Protein AF-A0A7S0T2F9-F1 (afdb_monomer_lite)

pLDDT: mean 73.15, std 13.31, range [40.41, 88.56]

InterPro domains:
  IPR037624 Nuclear pore complex protein Nup133-like [PTHR13405] (3-149)

Sequence (202 aa):
VDEIVSIDAALDLASIQSGLSRRRNESRGGPVDPMEVPLPPLRLVEACLEGGGAGARADEDDLLDAFAVFASSGGAFRLANKSLLEACWQRAGGATDWEVLGELRGAGSDAAYVRALGATPVARAARRCYDGSYAVRLGPPFEQVLTPRGVLELLKEAIGCKSSEGDGAADAFMLHPIREALGLFASIDLQSTREDEDDAMA

Radius of gyration: 18.95 Å; chains: 1; bounding box: 39×39×68 Å

Secondary structure (DSSP, 8-state):
-HHHHHHHHHHHHHHHHHHHHHHHHHHHTPPP-TTPPPPPHHHHHHHHHS--SSSHHHHHHHHHHHHHHHHHS-HHHHHHTHHHHHHHHHHHHHHS-HHHHHHHHHTT-HHHHHHHHHHSHHHHHHHHHH-TTTS-SSSS-GGGTS-HHHHHHHHHHHTT----TT-HHHHHHHHHHHHHHHHTTS---TT-SSSSSSTT--

Organism: NCBI:txid81844

Foldseek 3Di:
DVVVLLVVLLVLQVVLVQLLLVQLCVQVVDDRDPPPPRDDLVVLLVSLCVDRGDDLVSNLVSLLSSLSSLQSVEDVVCQVCVVSVLVSLLVLLVSQPLVVLLVCVVVVPVVVSVVSLCPGSLLSSLQCQAAPVRHHSHYDGSCVRANLVNSLVSSCVSVVVDPDPDCVPVSCSSSVSSCVSNCVGNVDPPVPDDDPPPPVPD

Structure (mmCIF, N/CA/C/O backbone):
data_AF-A0A7S0T2F9-F1
#
_entry.id   AF-A0A7S0T2F9-F1
#
loop_
_atom_site.group_PDB
_atom_site.id
_atom_site.type_symbol
_atom_site.label_atom_id
_atom_site.label_alt_id
_atom_site.label_comp_id
_atom_site.label_asym_id
_atom_site.label_entity_id
_atom_site.label_seq_id
_atom_site.pdbx_PDB_ins_code
_atom_site.Cartn_x
_atom_site.Cartn_y
_atom_site.Cartn_z
_atom_site.occupancy
_atom_site.B_iso_or_equiv
_atom_site.auth_seq_id
_atom_site.auth_comp_id
_atom_site.auth_asym_id
_atom_site.auth_atom_id
_atom_site.pdbx_PDB_model_num
ATOM 1 N N . VAL A 1 1 ? 13.913 -20.317 -9.968 1.00 52.84 1 VAL A N 1
ATOM 2 C CA . VAL A 1 1 ? 12.892 -19.665 -9.113 1.00 52.84 1 VAL A CA 1
ATOM 3 C C . VAL A 1 1 ? 12.935 -18.154 -9.311 1.00 52.84 1 VAL A C 1
ATOM 5 O O . VAL A 1 1 ? 11.888 -17.596 -9.592 1.00 52.84 1 VAL A O 1
ATOM 8 N N . ASP A 1 2 ? 14.119 -17.528 -9.330 1.00 60.44 2 ASP A N 1
ATOM 9 C CA . ASP A 1 2 ? 14.279 -16.086 -9.623 1.00 60.44 2 ASP A CA 1
ATOM 10 C C . ASP A 1 2 ? 13.715 -15.612 -10.971 1.00 60.44 2 ASP A C 1
ATOM 12 O O . ASP A 1 2 ? 13.190 -14.508 -11.055 1.00 60.44 2 ASP A O 1
ATOM 16 N N . GLU A 1 3 ? 13.782 -16.431 -12.023 1.00 60.78 3 GLU A N 1
ATOM 17 C CA . GLU A 1 3 ? 13.311 -16.035 -13.361 1.00 60.78 3 GLU A CA 1
ATOM 18 C C . GLU A 1 3 ? 11.778 -15.963 -13.469 1.00 60.78 3 GLU A C 1
ATOM 20 O O . GLU A 1 3 ? 11.241 -15.096 -14.144 1.00 60.78 3 GLU A O 1
ATOM 25 N N . ILE A 1 4 ? 11.050 -16.828 -12.756 1.00 61.31 4 ILE A N 1
ATOM 26 C CA . ILE A 1 4 ? 9.576 -16.777 -12.716 1.00 61.31 4 ILE A CA 1
ATOM 27 C C . ILE A 1 4 ? 9.133 -15.555 -11.906 1.00 61.31 4 ILE A C 1
ATOM 29 O O . ILE A 1 4 ? 8.252 -14.813 -12.321 1.00 61.31 4 ILE A O 1
ATOM 33 N N . VAL A 1 5 ? 9.815 -15.303 -10.788 1.00 66.88 5 VAL A N 1
ATOM 34 C CA . VAL A 1 5 ? 9.560 -14.155 -9.915 1.00 66.88 5 VAL A CA 1
ATOM 35 C C . VAL A 1 5 ? 9.825 -12.822 -10.633 1.00 66.88 5 VAL A C 1
ATOM 37 O O . VAL A 1 5 ? 9.076 -11.864 -10.442 1.00 66.88 5 VAL A O 1
ATOM 40 N N . SER A 1 6 ? 10.853 -12.747 -11.485 1.00 70.38 6 SER A N 1
ATOM 41 C CA . SER A 1 6 ? 11.143 -11.549 -12.281 1.00 70.38 6 SER A CA 1
ATOM 42 C C . SER A 1 6 ? 10.165 -11.334 -13.435 1.00 70.38 6 SER A C 1
ATOM 44 O O . SER A 1 6 ? 9.814 -10.187 -13.713 1.00 70.38 6 SER A O 1
ATOM 46 N N . ILE A 1 7 ? 9.676 -12.409 -14.061 1.00 77.88 7 ILE A N 1
ATOM 47 C CA . ILE A 1 7 ? 8.615 -12.335 -15.073 1.00 77.88 7 ILE A CA 1
ATOM 48 C C . ILE A 1 7 ? 7.305 -11.857 -14.439 1.00 77.88 7 ILE A C 1
ATOM 50 O O . ILE A 1 7 ? 6.692 -10.931 -14.964 1.00 77.88 7 ILE A O 1
ATOM 54 N N . ASP A 1 8 ? 6.908 -12.417 -13.295 1.00 78.19 8 ASP A N 1
ATOM 55 C CA . ASP A 1 8 ? 5.685 -12.016 -12.590 1.00 78.19 8 ASP A CA 1
ATOM 56 C C . ASP A 1 8 ? 5.724 -10.538 -12.181 1.00 78.19 8 ASP A C 1
ATOM 58 O O . ASP A 1 8 ? 4.758 -9.807 -12.394 1.00 78.19 8 ASP A O 1
ATOM 62 N N . ALA A 1 9 ? 6.863 -10.061 -11.671 1.00 78.06 9 ALA A N 1
ATOM 63 C CA . ALA A 1 9 ? 7.039 -8.649 -11.346 1.00 78.06 9 ALA A CA 1
ATOM 64 C C . ALA A 1 9 ? 6.979 -7.741 -12.586 1.00 78.06 9 ALA A C 1
ATOM 66 O O . ALA A 1 9 ? 6.384 -6.666 -12.537 1.00 78.06 9 ALA A O 1
ATOM 67 N N . ALA A 1 10 ? 7.562 -8.160 -13.712 1.00 80.19 10 ALA A N 1
ATOM 68 C CA . ALA A 1 10 ? 7.475 -7.406 -14.962 1.00 80.19 10 ALA A CA 1
ATOM 69 C C . ALA A 1 10 ? 6.034 -7.358 -15.506 1.00 80.19 10 ALA A C 1
ATOM 71 O O . ALA A 1 10 ? 5.597 -6.315 -15.999 1.00 80.19 10 ALA A O 1
ATOM 72 N N . LEU A 1 11 ? 5.282 -8.457 -15.379 1.00 82.38 11 LEU A N 1
ATOM 73 C CA . LEU A 1 11 ? 3.864 -8.524 -15.739 1.00 82.38 11 LEU A CA 1
ATOM 74 C C . LEU A 1 11 ? 3.003 -7.617 -14.851 1.00 82.38 11 LEU A C 1
ATOM 76 O O . LEU A 1 11 ? 2.101 -6.951 -15.364 1.00 82.38 11 LEU A O 1
ATOM 80 N N . ASP A 1 12 ? 3.294 -7.541 -13.551 1.00 83.12 12 ASP A N 1
ATOM 81 C CA . ASP A 1 12 ? 2.601 -6.628 -12.637 1.00 83.12 12 ASP A CA 1
ATOM 82 C C . ASP A 1 12 ? 2.847 -5.167 -13.028 1.00 83.12 12 ASP A C 1
ATOM 84 O O . ASP A 1 12 ? 1.896 -4.395 -13.151 1.00 83.12 12 ASP A O 1
ATOM 88 N N . LEU A 1 13 ? 4.100 -4.788 -13.304 1.00 84.50 13 LEU A N 1
ATOM 89 C CA . LEU A 1 13 ? 4.446 -3.429 -13.738 1.00 84.50 13 LEU A CA 1
ATOM 90 C C . LEU A 1 13 ? 3.751 -3.052 -15.055 1.00 84.50 13 LEU A C 1
ATOM 92 O O . LEU A 1 13 ? 3.195 -1.959 -15.169 1.00 8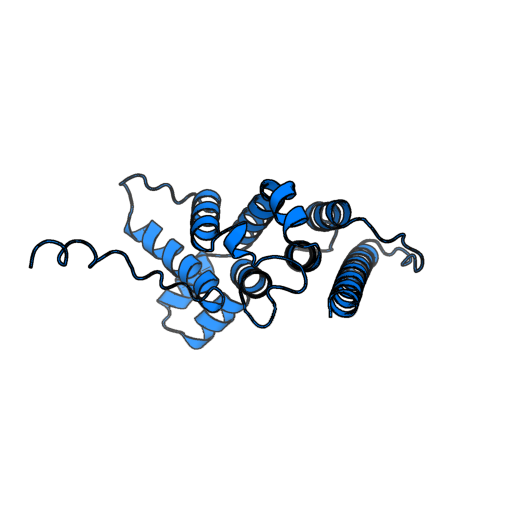4.50 13 LEU A O 1
ATOM 96 N N . ALA A 1 14 ? 3.720 -3.969 -16.026 1.00 84.31 14 ALA A N 1
ATOM 97 C CA . ALA A 1 14 ? 3.013 -3.762 -17.290 1.00 84.31 14 ALA A CA 1
ATOM 98 C C . ALA A 1 14 ? 1.491 -3.628 -17.092 1.00 84.31 14 ALA A C 1
ATOM 100 O O . ALA A 1 14 ? 0.837 -2.813 -17.752 1.00 84.31 14 ALA A O 1
ATOM 101 N N . SER A 1 15 ? 0.926 -4.397 -16.158 1.00 86.19 15 SER A N 1
ATOM 102 C CA . SER A 1 15 ? -0.495 -4.333 -15.803 1.00 86.19 15 SER A CA 1
ATOM 103 C C . SER A 1 15 ? -0.850 -3.007 -15.130 1.00 86.19 15 SER A C 1
ATOM 105 O O . SER A 1 15 ? -1.867 -2.404 -15.475 1.00 86.19 15 SER A O 1
ATOM 107 N N . ILE A 1 16 ? 0.010 -2.518 -14.229 1.00 85.81 16 ILE A N 1
ATOM 108 C CA . ILE A 1 16 ? -0.143 -1.220 -13.560 1.00 85.81 16 ILE A CA 1
ATOM 109 C C . ILE A 1 16 ? -0.115 -0.084 -14.584 1.00 85.81 16 ILE A C 1
ATOM 111 O O . ILE A 1 16 ? -1.030 0.740 -14.614 1.00 85.81 16 ILE A O 1
ATOM 115 N N . GLN A 1 17 ? 0.883 -0.070 -15.473 1.00 85.62 17 GLN A N 1
ATOM 116 C CA . GLN A 1 17 ? 0.974 0.945 -16.524 1.00 85.62 17 GLN A CA 1
ATOM 117 C C . GLN A 1 17 ? -0.265 0.932 -17.427 1.00 85.62 17 GLN A C 1
ATOM 119 O O . GLN A 1 17 ? -0.869 1.975 -17.663 1.00 85.62 17 GLN A O 1
ATOM 124 N N . SER A 1 18 ? -0.711 -0.252 -17.854 1.00 84.62 18 SER A N 1
ATOM 125 C CA . SER A 1 18 ? -1.922 -0.393 -18.671 1.00 84.62 18 SER A CA 1
ATOM 126 C C . SER A 1 18 ? -3.178 0.131 -17.960 1.00 84.62 18 SER A C 1
ATOM 128 O O . SER A 1 18 ? -4.045 0.736 -18.596 1.00 84.62 18 SER A O 1
ATOM 130 N N . GLY A 1 19 ? -3.295 -0.103 -16.647 1.00 83.25 19 GLY A N 1
ATOM 131 C CA . GLY A 1 19 ? -4.384 0.412 -15.814 1.00 83.25 19 GLY A CA 1
ATOM 132 C C . GLY A 1 19 ? -4.382 1.938 -15.736 1.00 83.25 19 GLY A C 1
ATOM 133 O O . GLY A 1 19 ? -5.414 2.563 -15.992 1.00 83.25 19 GLY A O 1
ATOM 134 N N . LEU A 1 20 ? -3.218 2.534 -15.471 1.00 82.06 20 LEU A N 1
ATOM 135 C CA . LEU A 1 20 ? -3.034 3.985 -15.403 1.00 82.06 20 LEU A CA 1
ATOM 136 C C . LEU A 1 20 ? -3.382 4.658 -16.736 1.00 82.06 20 LEU A C 1
ATOM 138 O O . LEU A 1 20 ? -4.162 5.613 -16.776 1.00 82.06 20 LEU A O 1
ATOM 142 N N . SER A 1 21 ? -2.879 4.122 -17.848 1.00 81.38 21 SER A N 1
ATOM 143 C CA . SER A 1 21 ? -3.128 4.667 -19.186 1.00 81.38 21 SER A CA 1
ATOM 144 C C . SER A 1 21 ? -4.593 4.560 -19.594 1.00 81.38 21 SER A C 1
ATOM 146 O O . SER A 1 21 ? -5.129 5.476 -20.224 1.00 81.38 21 SER A O 1
ATOM 148 N N . ARG A 1 22 ? -5.287 3.493 -19.175 1.00 81.25 22 ARG A N 1
ATOM 149 C CA . ARG A 1 22 ? -6.738 3.368 -19.356 1.00 81.25 22 ARG A CA 1
ATOM 150 C C . ARG A 1 22 ? -7.493 4.451 -18.586 1.00 81.25 22 ARG A C 1
ATOM 152 O O . ARG A 1 22 ? -8.259 5.184 -19.208 1.00 81.25 22 ARG A O 1
ATOM 159 N N . ARG A 1 23 ? -7.239 4.606 -17.280 1.00 82.50 23 ARG A N 1
ATOM 160 C CA . ARG A 1 23 ? -7.911 5.618 -16.437 1.00 82.50 23 ARG A CA 1
ATOM 161 C C . ARG A 1 23 ? -7.684 7.038 -16.962 1.00 82.50 23 ARG A C 1
ATOM 163 O O . ARG A 1 23 ? -8.610 7.848 -17.033 1.00 82.50 23 ARG A O 1
ATOM 170 N N . ARG A 1 24 ? -6.460 7.339 -17.400 1.00 78.25 24 ARG A N 1
ATOM 171 C CA . ARG A 1 24 ? -6.098 8.648 -17.960 1.00 78.25 24 ARG A CA 1
ATOM 172 C C . ARG A 1 24 ? -6.775 8.911 -19.313 1.00 78.25 24 ARG A C 1
ATOM 174 O O . ARG A 1 24 ? -7.180 10.044 -19.575 1.00 78.25 24 ARG A O 1
ATOM 181 N N . ASN A 1 25 ? -6.962 7.888 -20.148 1.00 74.62 25 ASN A N 1
ATOM 182 C CA . ASN A 1 25 ? -7.679 8.026 -21.420 1.00 74.62 25 ASN A CA 1
ATOM 183 C C . ASN A 1 25 ? -9.193 8.112 -21.273 1.00 74.62 25 ASN A C 1
ATOM 185 O O . ASN A 1 25 ? -9.805 8.916 -21.971 1.00 74.62 25 ASN A O 1
ATOM 189 N N . GLU A 1 26 ? -9.792 7.371 -20.343 1.00 73.06 26 GLU A N 1
ATOM 190 C CA . GLU A 1 26 ? -11.207 7.537 -19.980 1.00 73.06 26 GLU A CA 1
ATOM 191 C C . GLU A 1 26 ? -11.497 8.982 -19.540 1.00 73.06 26 GLU A C 1
ATOM 193 O O . GLU A 1 26 ? -12.544 9.539 -19.859 1.00 73.06 26 GLU A O 1
ATOM 198 N N . SER A 1 27 ? -10.521 9.619 -18.889 1.00 66.06 27 SER A N 1
ATOM 199 C CA . SER A 1 27 ? -10.607 11.002 -18.410 1.00 66.06 27 SER A CA 1
ATOM 200 C C . SER A 1 27 ? -10.376 12.053 -19.508 1.00 66.06 27 SER A C 1
ATOM 202 O O . SER A 1 27 ? -10.951 13.138 -19.452 1.00 66.06 27 SER A O 1
ATOM 204 N N . ARG A 1 28 ? -9.527 11.762 -20.507 1.00 63.31 28 ARG A N 1
ATOM 205 C CA . ARG A 1 28 ? -9.151 12.700 -21.589 1.00 63.31 28 ARG A CA 1
ATOM 206 C C . ARG A 1 28 ? -9.871 12.472 -22.922 1.00 63.31 28 ARG A C 1
ATOM 208 O O . ARG A 1 28 ? -9.749 13.313 -23.807 1.00 63.31 28 ARG A O 1
ATOM 215 N N . GLY A 1 29 ? -10.595 11.365 -23.089 1.00 57.78 29 GLY A N 1
ATOM 216 C CA . GLY A 1 29 ? -11.258 11.004 -24.348 1.00 57.78 29 GLY A CA 1
ATOM 217 C C . GLY A 1 29 ? -10.292 10.697 -25.502 1.00 57.78 29 GLY A C 1
ATOM 218 O O . GLY A 1 29 ? -10.665 10.846 -26.665 1.00 57.78 29 GLY A O 1
ATOM 219 N N . GLY A 1 30 ? -9.046 10.318 -25.196 1.00 62.47 30 GLY A N 1
ATOM 220 C CA . GLY A 1 30 ? -7.996 10.030 -26.178 1.00 62.47 30 GLY A CA 1
ATOM 221 C C . GLY A 1 30 ? -7.851 8.533 -26.497 1.00 62.47 30 GLY A C 1
ATOM 222 O O . GLY A 1 30 ? -8.284 7.691 -25.707 1.00 62.47 30 GLY A O 1
ATOM 223 N N . PRO A 1 31 ? -7.253 8.170 -27.649 1.00 55.19 31 PRO A N 1
ATOM 224 C CA . PRO A 1 31 ? -6.952 6.777 -27.962 1.00 55.19 31 PRO A CA 1
ATOM 225 C C . PRO A 1 31 ? -5.901 6.209 -26.995 1.00 55.19 31 PRO A C 1
ATOM 227 O O . PRO A 1 31 ? -4.900 6.857 -26.691 1.00 55.19 31 PRO A O 1
ATOM 230 N N . VAL A 1 32 ? -6.119 4.971 -26.543 1.00 58.19 32 VAL A N 1
ATOM 231 C CA . VAL A 1 32 ? -5.099 4.177 -25.843 1.00 58.19 32 VAL A CA 1
ATOM 232 C C . VAL A 1 32 ? -4.015 3.826 -26.840 1.00 58.19 32 VAL A C 1
ATOM 234 O O . VAL A 1 32 ? -4.317 3.179 -27.838 1.00 58.19 32 VAL A O 1
ATOM 237 N N . ASP A 1 33 ? -2.780 4.263 -26.586 1.00 58.41 33 ASP A N 1
ATOM 238 C CA . ASP A 1 33 ? -1.624 3.808 -27.350 1.00 58.41 33 ASP A CA 1
ATOM 239 C C . ASP A 1 33 ? -1.301 2.366 -26.918 1.00 58.41 33 ASP A C 1
ATOM 241 O O . ASP A 1 33 ? -0.872 2.149 -25.783 1.00 58.41 33 ASP A O 1
ATOM 245 N N . PRO A 1 34 ? -1.539 1.354 -27.773 1.00 54.00 34 PRO A N 1
ATOM 246 C CA . PRO A 1 34 ? -1.279 -0.040 -27.429 1.00 54.00 34 PRO A CA 1
ATOM 247 C C . PRO A 1 34 ? 0.221 -0.379 -27.425 1.00 54.00 34 PRO A C 1
ATOM 249 O O . PRO A 1 34 ? 0.582 -1.491 -27.048 1.00 54.00 34 PRO A O 1
ATOM 252 N N . MET A 1 35 ? 1.082 0.548 -27.862 1.00 54.38 35 MET A N 1
ATOM 253 C CA . MET A 1 35 ? 2.539 0.406 -27.938 1.00 54.38 35 MET A CA 1
ATOM 254 C C . MET A 1 35 ? 3.256 1.347 -26.965 1.00 54.38 35 MET A C 1
ATOM 256 O O . MET A 1 35 ? 4.413 1.710 -27.188 1.00 54.38 35 MET A O 1
ATOM 260 N N . GLU A 1 36 ? 2.581 1.752 -25.887 1.00 67.06 36 GLU A N 1
ATOM 261 C CA . GLU A 1 36 ? 3.188 2.603 -24.875 1.00 67.06 36 GLU A CA 1
ATOM 262 C C . GLU A 1 36 ? 4.450 1.933 -24.314 1.00 67.06 36 GLU A C 1
ATOM 264 O O . GLU A 1 36 ? 4.433 0.796 -23.837 1.00 67.06 36 GLU A O 1
ATOM 269 N N . VAL A 1 37 ? 5.578 2.635 -24.431 1.00 72.75 37 VAL A N 1
ATOM 270 C CA . VAL A 1 37 ? 6.882 2.118 -24.015 1.00 72.75 37 VAL A CA 1
ATOM 271 C C . VAL A 1 37 ? 6.825 1.799 -22.516 1.00 72.75 37 VAL A C 1
ATOM 273 O O . VAL A 1 37 ? 6.423 2.676 -21.743 1.00 72.75 37 VAL A O 1
ATOM 276 N N . PRO A 1 38 ? 7.229 0.587 -22.083 1.00 76.12 38 PRO A N 1
ATOM 277 C CA . PRO A 1 38 ? 7.287 0.248 -20.669 1.00 76.12 38 PRO A CA 1
ATOM 278 C C . PRO A 1 38 ? 8.119 1.276 -19.905 1.00 76.12 38 PRO A C 1
ATOM 280 O O . PRO A 1 38 ? 9.297 1.498 -20.204 1.00 76.12 38 PRO A O 1
ATOM 283 N N . LEU A 1 39 ? 7.491 1.930 -18.934 1.00 79.31 39 LEU A N 1
ATOM 284 C CA . LEU A 1 39 ? 8.145 2.926 -18.107 1.00 79.31 39 LEU A CA 1
ATOM 285 C C . LEU A 1 39 ? 9.046 2.227 -17.086 1.00 79.31 39 LEU A C 1
ATOM 287 O O . LEU A 1 39 ? 8.661 1.207 -16.507 1.00 79.31 39 LEU A O 1
ATOM 291 N N . PRO A 1 40 ? 10.240 2.777 -16.804 1.00 84.56 40 PRO A N 1
ATOM 292 C CA . PRO A 1 40 ? 11.025 2.296 -15.682 1.00 84.56 40 PRO A CA 1
ATOM 293 C C . PRO A 1 40 ? 10.252 2.544 -14.374 1.00 84.56 40 PRO A C 1
ATOM 295 O O . PRO A 1 40 ? 9.543 3.552 -14.271 1.00 84.56 40 PRO A O 1
ATOM 298 N N . PRO A 1 41 ? 10.425 1.697 -13.342 1.00 83.31 41 PRO A N 1
ATOM 299 C CA . PRO A 1 41 ? 9.611 1.755 -12.129 1.00 83.31 41 PRO A CA 1
ATOM 300 C C . PRO A 1 41 ? 9.526 3.126 -11.454 1.00 83.31 41 PRO A C 1
ATOM 302 O O . PRO A 1 41 ? 8.460 3.518 -10.993 1.00 83.31 41 PRO A O 1
ATOM 305 N N . LEU A 1 42 ? 10.620 3.895 -11.450 1.00 85.56 42 LEU A N 1
ATOM 306 C CA . LEU A 1 42 ? 10.630 5.254 -10.900 1.00 85.56 42 LEU A CA 1
ATOM 307 C C . LEU A 1 42 ? 9.647 6.177 -11.628 1.00 85.56 42 LEU A C 1
ATOM 309 O O . LEU A 1 42 ? 8.840 6.847 -10.994 1.00 85.56 42 LEU A O 1
ATOM 313 N N . ARG A 1 43 ? 9.677 6.166 -12.965 1.00 84.38 43 ARG A N 1
ATOM 314 C CA . ARG A 1 43 ? 8.787 6.992 -13.791 1.00 84.38 43 ARG A CA 1
ATOM 315 C C . ARG A 1 43 ? 7.335 6.544 -13.668 1.00 84.38 43 ARG A C 1
ATOM 317 O O . ARG A 1 43 ? 6.444 7.375 -13.784 1.00 84.38 43 ARG A O 1
ATOM 324 N N . LEU A 1 44 ? 7.099 5.256 -13.416 1.00 84.31 44 LEU A N 1
ATOM 325 C CA . LEU A 1 44 ? 5.757 4.732 -13.177 1.00 84.31 44 LEU A CA 1
ATOM 326 C C . LEU A 1 44 ? 5.200 5.201 -11.823 1.00 84.31 44 LEU A C 1
ATOM 328 O O . LEU A 1 44 ? 4.052 5.629 -11.769 1.00 84.31 44 LEU A O 1
ATOM 332 N N . VAL A 1 45 ? 6.016 5.205 -10.758 1.00 85.88 45 VAL A N 1
ATOM 333 C CA . VAL A 1 45 ? 5.636 5.792 -9.457 1.00 85.88 45 VAL A CA 1
ATOM 334 C C . VAL A 1 45 ? 5.339 7.283 -9.603 1.00 85.88 45 VAL A C 1
ATOM 336 O O . VAL A 1 45 ? 4.304 7.748 -9.136 1.00 85.88 45 VAL A O 1
ATOM 339 N N . GLU A 1 46 ? 6.209 8.033 -10.278 1.00 85.19 46 GLU A N 1
ATOM 340 C CA . GLU A 1 46 ? 5.987 9.462 -10.521 1.00 85.19 46 GLU A CA 1
ATOM 341 C C . GLU A 1 46 ? 4.686 9.699 -11.297 1.00 85.19 46 GLU A C 1
ATOM 343 O O . GLU A 1 46 ? 3.875 10.520 -10.880 1.00 85.19 46 GLU A O 1
ATOM 348 N N . ALA A 1 47 ? 4.420 8.916 -12.348 1.00 82.75 47 ALA A N 1
ATOM 349 C CA . ALA A 1 47 ? 3.182 9.011 -13.118 1.00 82.75 47 ALA A CA 1
ATOM 350 C C . ALA A 1 47 ? 1.924 8.723 -12.278 1.00 82.75 47 ALA A C 1
ATOM 352 O O . ALA A 1 47 ? 0.898 9.365 -12.501 1.00 82.75 47 ALA A O 1
ATOM 353 N N . CYS A 1 48 ? 2.004 7.797 -11.314 1.00 84.50 48 CYS A N 1
ATOM 354 C CA . CYS A 1 48 ? 0.926 7.530 -10.356 1.00 84.50 48 CYS A CA 1
ATOM 355 C C . CYS A 1 48 ? 0.687 8.726 -9.417 1.00 84.50 48 CYS A C 1
ATOM 357 O O . CYS A 1 48 ? -0.444 9.027 -9.050 1.00 84.50 48 CYS A O 1
ATOM 359 N N . LEU A 1 49 ? 1.749 9.433 -9.020 1.00 81.06 49 LEU A N 1
ATOM 360 C CA . LEU A 1 49 ? 1.667 10.549 -8.072 1.00 81.06 49 LEU A CA 1
ATOM 361 C C . LEU A 1 49 ? 1.332 11.895 -8.726 1.00 81.06 49 LEU A C 1
ATOM 363 O O . LEU A 1 49 ? 0.737 12.752 -8.067 1.00 81.06 49 LEU A O 1
ATOM 367 N N . GLU A 1 50 ? 1.681 12.086 -10.000 1.00 79.50 50 GLU A N 1
ATOM 368 C CA . GLU A 1 50 ? 1.366 13.285 -10.792 1.00 79.50 50 GLU A CA 1
ATOM 369 C C . GLU A 1 50 ? -0.148 13.531 -10.912 1.00 79.50 50 GLU A C 1
ATOM 371 O O . GLU A 1 50 ? -0.572 14.661 -11.160 1.00 79.50 50 GLU A O 1
ATOM 376 N N . GLY A 1 51 ? -0.965 12.498 -10.685 1.00 63.09 51 GLY A N 1
ATOM 377 C CA . GLY A 1 51 ? -2.410 12.567 -10.839 1.00 63.09 51 GLY A CA 1
ATOM 378 C C . GLY A 1 51 ? -2.825 12.685 -12.306 1.00 63.09 51 GLY A C 1
ATOM 379 O O . GLY A 1 51 ? -2.032 12.946 -13.222 1.00 63.09 51 GLY A O 1
ATOM 380 N N . GLY A 1 52 ? -4.101 12.437 -12.568 1.00 55.69 52 GLY A N 1
ATOM 381 C CA . GLY A 1 52 ? -4.629 12.481 -13.932 1.00 55.69 52 GLY A CA 1
ATOM 382 C C . GLY A 1 52 ? -5.874 11.642 -14.174 1.00 55.69 52 GLY A C 1
ATOM 383 O O . GLY A 1 52 ? -6.374 11.654 -15.301 1.00 55.69 52 GLY A O 1
ATOM 384 N N . GLY A 1 53 ? -6.361 10.929 -13.159 1.00 55.50 53 GLY A N 1
ATOM 385 C CA . GLY A 1 53 ? -7.669 10.296 -13.178 1.00 55.50 53 GLY A CA 1
ATOM 386 C C . GLY A 1 53 ? -8.815 11.300 -12.995 1.00 55.50 53 GLY A C 1
ATOM 387 O O . GLY A 1 53 ? -8.676 12.337 -12.348 1.00 55.50 53 GLY A O 1
ATOM 388 N N . ALA A 1 54 ? -9.977 11.003 -13.575 1.00 53.03 54 ALA A N 1
ATOM 389 C CA . ALA A 1 54 ? -11.199 11.783 -13.411 1.00 53.03 54 ALA A CA 1
ATOM 390 C C . ALA A 1 54 ? -11.839 11.520 -12.033 1.00 53.03 54 ALA A C 1
ATOM 392 O O . ALA A 1 54 ? -12.840 10.812 -11.921 1.00 53.03 54 ALA A O 1
ATOM 393 N N . GLY A 1 55 ? -11.268 12.111 -10.980 1.00 62.69 55 GLY A N 1
ATOM 394 C CA . GLY A 1 55 ? -11.873 12.210 -9.648 1.00 62.69 55 GLY A CA 1
ATOM 395 C C . GLY A 1 55 ? -11.159 11.433 -8.537 1.00 62.69 55 GLY A C 1
ATOM 396 O O . GLY A 1 55 ? -10.305 10.588 -8.787 1.00 62.69 55 GLY A O 1
ATOM 397 N N . ALA A 1 56 ? -11.575 11.691 -7.291 1.00 64.56 56 ALA A N 1
ATOM 398 C CA . ALA A 1 56 ? -10.897 11.246 -6.064 1.00 64.56 56 ALA A CA 1
ATOM 399 C C . ALA A 1 56 ? -10.648 9.728 -5.973 1.00 64.56 56 ALA A C 1
ATOM 401 O O . ALA A 1 56 ? -9.650 9.292 -5.411 1.00 64.56 56 ALA A O 1
ATOM 402 N N . ARG A 1 57 ? -11.533 8.910 -6.557 1.00 66.19 57 ARG A N 1
ATOM 403 C CA . ARG A 1 57 ? -11.381 7.448 -6.565 1.00 66.19 57 ARG A CA 1
ATOM 404 C C . ARG A 1 57 ? -10.284 6.970 -7.518 1.00 66.19 57 ARG A C 1
ATOM 406 O O . ARG A 1 57 ? -9.600 6.002 -7.211 1.00 66.19 57 ARG A O 1
ATOM 413 N N . ALA A 1 58 ? -10.112 7.647 -8.651 1.00 67.06 58 ALA A N 1
ATOM 414 C CA . ALA A 1 58 ? -9.040 7.336 -9.588 1.00 67.06 58 ALA A CA 1
ATOM 415 C C . ALA A 1 58 ? -7.678 7.758 -9.015 1.00 67.06 58 ALA A C 1
ATOM 417 O O . ALA A 1 58 ? -6.720 7.008 -9.149 1.00 67.06 58 ALA A O 1
ATOM 418 N N . ASP A 1 59 ? -7.628 8.880 -8.291 1.00 77.12 59 ASP A N 1
ATOM 419 C CA . ASP A 1 59 ? -6.424 9.309 -7.569 1.00 77.12 59 ASP A CA 1
ATOM 420 C C . ASP A 1 59 ? -6.048 8.340 -6.428 1.00 77.12 59 ASP A C 1
ATOM 422 O O . ASP A 1 59 ? -4.865 8.124 -6.160 1.00 77.12 59 ASP A O 1
ATOM 426 N N . GLU A 1 60 ? -7.035 7.726 -5.760 1.00 82.44 60 GLU A N 1
ATOM 427 C CA . GLU A 1 60 ? -6.791 6.675 -4.762 1.00 82.44 60 GLU A CA 1
ATOM 428 C C . GLU A 1 60 ? -6.239 5.395 -5.406 1.00 82.44 60 GLU A C 1
ATOM 430 O O . GLU A 1 60 ? -5.275 4.813 -4.907 1.00 82.44 60 GLU A O 1
ATOM 435 N N . ASP A 1 61 ? -6.825 4.950 -6.519 1.00 83.81 61 ASP A N 1
ATOM 436 C CA . ASP A 1 61 ? -6.345 3.762 -7.227 1.00 83.81 61 ASP A CA 1
ATOM 437 C C . ASP A 1 61 ? -4.948 3.997 -7.841 1.00 83.81 61 ASP A C 1
ATOM 439 O O . ASP A 1 61 ? -4.104 3.105 -7.755 1.00 83.81 61 ASP A O 1
ATOM 443 N N . ASP A 1 62 ? -4.653 5.199 -8.355 1.00 85.50 62 ASP A N 1
ATOM 444 C CA . ASP A 1 62 ? -3.308 5.604 -8.794 1.00 85.50 62 ASP A CA 1
ATOM 445 C C . ASP A 1 62 ? -2.300 5.539 -7.627 1.00 85.50 62 ASP A C 1
ATOM 447 O O . ASP A 1 62 ? -1.208 4.980 -7.759 1.00 85.50 62 ASP A O 1
ATOM 451 N N . LEU A 1 63 ? -2.674 6.034 -6.443 1.00 87.62 63 LEU A N 1
ATOM 452 C CA . LEU A 1 63 ? -1.830 5.957 -5.248 1.00 87.62 63 LEU A CA 1
ATOM 453 C C . LEU A 1 63 ? -1.547 4.506 -4.826 1.00 87.62 63 LEU A C 1
ATOM 455 O O . LEU A 1 63 ? -0.424 4.167 -4.449 1.00 87.62 63 LEU A O 1
ATOM 459 N N . LEU A 1 64 ? -2.549 3.630 -4.890 1.00 88.06 64 LEU A N 1
ATOM 460 C CA . LEU A 1 64 ? -2.387 2.213 -4.561 1.00 88.06 64 LEU A CA 1
ATOM 461 C C . LEU A 1 64 ? -1.540 1.461 -5.589 1.00 88.06 64 LEU A C 1
ATOM 463 O O . LEU A 1 64 ? -0.813 0.532 -5.220 1.00 88.06 64 LEU A O 1
ATOM 467 N N . ASP A 1 65 ? -1.604 1.874 -6.850 1.00 88.50 65 ASP A N 1
ATOM 468 C CA . ASP A 1 65 ? -0.748 1.366 -7.914 1.00 88.50 65 ASP A CA 1
ATOM 469 C C . ASP A 1 65 ? 0.720 1.755 -7.674 1.00 88.50 65 ASP A C 1
ATOM 471 O O . ASP A 1 65 ? 1.599 0.907 -7.836 1.00 88.50 65 ASP A O 1
ATOM 475 N N . ALA A 1 66 ? 1.007 2.952 -7.144 1.00 88.56 66 ALA A N 1
ATOM 476 C CA . ALA A 1 66 ? 2.366 3.331 -6.737 1.00 88.56 66 ALA A CA 1
ATOM 477 C C . ALA A 1 66 ? 2.957 2.360 -5.692 1.00 88.56 66 ALA A C 1
ATOM 479 O O . ALA A 1 66 ? 4.097 1.907 -5.830 1.00 88.56 66 ALA A O 1
ATOM 480 N N . PHE A 1 67 ? 2.174 1.966 -4.679 1.00 88.38 67 PHE A N 1
ATOM 481 C CA . PHE A 1 67 ? 2.596 0.952 -3.700 1.00 88.38 67 PHE A CA 1
ATOM 482 C C . PHE A 1 67 ? 2.846 -0.419 -4.344 1.00 88.38 67 PHE A C 1
ATOM 484 O O . PHE A 1 67 ? 3.806 -1.104 -3.984 1.00 88.38 67 PHE A O 1
ATOM 491 N N . ALA A 1 68 ? 2.031 -0.809 -5.327 1.00 86.44 68 ALA A N 1
ATOM 492 C CA . ALA A 1 68 ? 2.223 -2.055 -6.067 1.00 86.44 68 ALA A CA 1
ATOM 493 C C . ALA A 1 68 ? 3.507 -2.039 -6.922 1.00 86.44 68 ALA A C 1
ATOM 495 O O . ALA A 1 68 ? 4.207 -3.054 -7.007 1.00 86.44 68 ALA A O 1
ATOM 496 N N . VAL A 1 69 ? 3.884 -0.881 -7.479 1.00 87.25 69 VAL A N 1
ATOM 497 C CA . VAL A 1 69 ? 5.184 -0.703 -8.148 1.00 87.25 69 VAL A CA 1
ATOM 498 C C . VAL A 1 69 ? 6.324 -0.901 -7.153 1.00 87.25 69 VAL A C 1
ATOM 500 O O . VAL A 1 69 ? 7.243 -1.672 -7.430 1.00 87.25 69 VAL A O 1
ATOM 503 N N . PHE A 1 70 ? 6.259 -0.293 -5.964 1.00 85.56 70 PHE A N 1
ATOM 504 C CA . PHE A 1 70 ? 7.266 -0.513 -4.919 1.00 85.56 70 PHE A CA 1
ATOM 505 C C . PHE A 1 70 ? 7.366 -1.979 -4.482 1.00 85.56 70 PHE A C 1
ATOM 507 O O . PHE A 1 70 ? 8.468 -2.453 -4.187 1.00 85.56 70 PHE A O 1
ATOM 514 N N . ALA A 1 71 ? 6.254 -2.716 -4.466 1.00 83.31 71 ALA A N 1
ATOM 515 C CA . ALA A 1 71 ? 6.245 -4.139 -4.132 1.00 83.31 71 ALA A CA 1
ATOM 516 C C . ALA A 1 71 ? 6.942 -4.989 -5.206 1.00 83.31 71 ALA A C 1
ATOM 518 O O . ALA A 1 71 ? 7.727 -5.885 -4.878 1.00 83.31 71 ALA A O 1
ATOM 519 N N . SER A 1 72 ? 6.731 -4.639 -6.476 1.00 81.38 72 SER A N 1
ATOM 520 C CA . SER A 1 72 ? 7.224 -5.382 -7.643 1.00 81.38 72 SER A CA 1
ATOM 521 C C . SER A 1 72 ? 8.660 -5.013 -8.052 1.00 81.38 72 SER A C 1
ATOM 523 O O . SER A 1 72 ? 9.326 -5.782 -8.734 1.00 81.38 72 SER A O 1
ATOM 525 N N . SER A 1 73 ? 9.184 -3.867 -7.604 1.00 80.31 73 SER A N 1
ATOM 526 C CA . SER A 1 73 ? 10.478 -3.321 -8.068 1.00 80.31 73 SER A CA 1
ATOM 527 C C . SER A 1 73 ? 11.708 -3.755 -7.258 1.00 80.31 73 SER A C 1
ATOM 529 O O . SER A 1 73 ? 12.834 -3.379 -7.582 1.00 80.31 73 SER A O 1
ATOM 531 N N . GLY A 1 74 ? 11.519 -4.548 -6.201 1.00 79.75 74 GLY A N 1
ATOM 532 C CA . GLY A 1 74 ? 12.615 -5.084 -5.390 1.00 79.75 74 GLY A CA 1
ATOM 533 C C . GLY A 1 74 ? 13.139 -4.159 -4.283 1.00 79.75 74 GLY A C 1
ATOM 534 O O . GLY A 1 74 ? 12.881 -2.956 -4.243 1.00 79.75 74 GLY A O 1
ATOM 535 N N . GLY A 1 75 ? 13.912 -4.731 -3.353 1.00 78.69 75 GLY A N 1
ATOM 536 C CA . GLY A 1 75 ? 14.374 -4.023 -2.149 1.00 78.69 75 GLY A CA 1
ATOM 537 C C . GLY A 1 75 ? 15.375 -2.893 -2.403 1.00 78.69 75 GLY A C 1
ATOM 538 O O . GLY A 1 75 ? 15.297 -1.862 -1.742 1.00 78.69 75 GLY A O 1
ATOM 539 N N . ALA A 1 76 ? 16.273 -3.036 -3.384 1.00 81.56 76 ALA A N 1
ATOM 540 C CA . ALA A 1 76 ? 17.231 -1.982 -3.731 1.00 81.56 76 ALA A CA 1
ATOM 541 C C . ALA A 1 76 ? 16.523 -0.716 -4.246 1.00 81.56 76 ALA A C 1
ATOM 543 O O . ALA A 1 76 ? 16.877 0.396 -3.858 1.00 81.56 76 ALA A O 1
ATOM 544 N N . PHE A 1 77 ? 15.474 -0.892 -5.057 1.00 84.50 77 PHE A N 1
ATOM 545 C CA . PHE A 1 77 ? 14.634 0.207 -5.522 1.00 84.50 77 PHE A CA 1
ATOM 546 C C . PHE A 1 77 ? 13.896 0.882 -4.362 1.00 84.50 77 PHE A C 1
ATOM 548 O O . PHE A 1 77 ? 13.890 2.109 -4.278 1.00 84.50 77 PHE A O 1
ATOM 555 N N . ARG A 1 78 ? 13.318 0.090 -3.446 1.00 85.69 78 ARG A N 1
ATOM 556 C CA . ARG A 1 78 ? 12.634 0.607 -2.251 1.00 85.69 78 ARG A CA 1
ATOM 557 C C . ARG A 1 78 ? 13.570 1.438 -1.365 1.00 85.69 78 ARG A C 1
ATOM 559 O O . ARG A 1 78 ? 13.184 2.518 -0.936 1.00 85.69 78 ARG A O 1
ATOM 566 N N . LEU A 1 79 ? 14.800 0.972 -1.131 1.00 82.62 79 LEU A N 1
ATOM 567 C CA . LEU A 1 79 ? 15.800 1.703 -0.340 1.00 82.62 79 LEU A CA 1
ATOM 568 C C . LEU A 1 79 ? 16.223 3.013 -1.011 1.00 82.62 79 LEU A C 1
ATOM 570 O O . LEU A 1 79 ? 16.275 4.048 -0.352 1.00 82.62 79 LEU A O 1
ATOM 574 N N . ALA A 1 80 ? 16.492 2.978 -2.318 1.00 86.12 80 ALA A N 1
ATOM 575 C CA . ALA A 1 80 ? 16.911 4.157 -3.073 1.00 86.12 80 ALA A CA 1
ATOM 576 C C . ALA A 1 80 ? 15.818 5.238 -3.152 1.00 86.12 80 ALA A C 1
ATOM 578 O O . ALA A 1 80 ? 16.130 6.421 -3.232 1.00 86.12 80 ALA A O 1
ATOM 579 N N . ASN A 1 81 ? 14.545 4.835 -3.100 1.00 86.94 81 ASN A N 1
ATOM 580 C CA . ASN A 1 81 ? 13.386 5.714 -3.267 1.00 86.94 81 ASN A CA 1
ATOM 581 C C . ASN A 1 81 ? 12.528 5.801 -1.996 1.00 86.94 81 ASN A C 1
ATOM 583 O O . ASN A 1 81 ? 11.314 5.996 -2.066 1.00 86.94 81 ASN A O 1
ATOM 587 N N . LYS A 1 82 ? 13.154 5.659 -0.823 1.00 86.12 82 LYS A N 1
ATOM 588 C CA . LYS A 1 82 ? 12.459 5.675 0.469 1.00 86.12 82 LYS A CA 1
ATOM 589 C C . LYS A 1 82 ? 11.638 6.952 0.680 1.00 86.12 82 LYS A C 1
ATOM 591 O O . LYS A 1 82 ? 10.493 6.855 1.094 1.00 86.12 82 LYS A O 1
ATOM 596 N N . SER A 1 83 ? 12.167 8.123 0.330 1.00 86.31 83 SER A N 1
ATOM 597 C CA . SER A 1 83 ? 11.449 9.401 0.472 1.00 86.31 83 SER A CA 1
ATOM 598 C C . SER A 1 83 ? 10.159 9.465 -0.355 1.00 86.31 83 SER A C 1
ATOM 600 O O . SER A 1 83 ? 9.156 10.009 0.101 1.00 86.31 83 SER A O 1
ATOM 602 N N . LEU A 1 84 ? 10.149 8.870 -1.554 1.00 86.25 84 LEU A N 1
ATOM 603 C CA . LEU A 1 84 ? 8.939 8.761 -2.374 1.00 86.25 84 LEU A CA 1
ATOM 604 C C . LEU A 1 84 ? 7.924 7.805 -1.745 1.00 86.25 84 LEU A C 1
ATOM 606 O O . LEU A 1 84 ? 6.730 8.092 -1.758 1.00 86.25 84 LEU A O 1
ATOM 610 N N . LEU A 1 85 ? 8.385 6.696 -1.160 1.00 87.06 85 LEU A N 1
ATOM 611 C CA . LEU A 1 85 ? 7.520 5.774 -0.426 1.00 87.06 85 LEU A CA 1
ATOM 612 C C . LEU A 1 85 ? 6.891 6.453 0.803 1.00 87.06 85 LEU A C 1
ATOM 614 O O . LEU A 1 85 ? 5.697 6.296 1.044 1.00 87.06 85 LEU A O 1
ATOM 618 N N . GLU A 1 86 ? 7.662 7.241 1.553 1.00 87.81 86 GLU A N 1
ATOM 619 C CA . GLU A 1 86 ? 7.164 8.031 2.687 1.00 87.81 86 GLU A CA 1
ATOM 620 C C . GLU A 1 86 ? 6.116 9.060 2.240 1.00 87.81 86 GLU A C 1
ATOM 622 O O . GLU A 1 86 ? 5.048 9.150 2.845 1.00 87.81 86 GLU A O 1
ATOM 627 N N . ALA A 1 87 ? 6.356 9.758 1.126 1.00 86.94 87 ALA A N 1
ATOM 628 C CA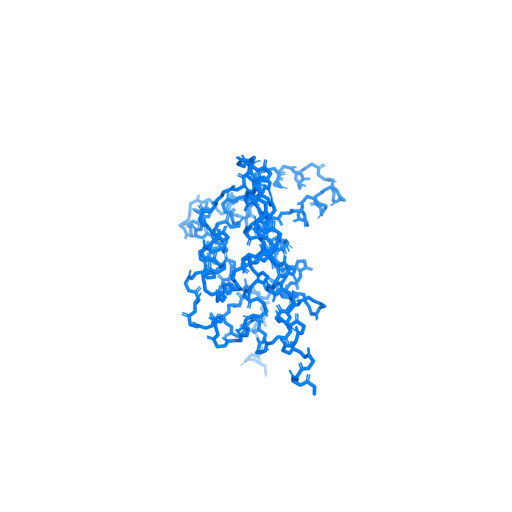 . ALA A 1 87 ? 5.383 10.681 0.541 1.00 86.94 87 ALA A CA 1
ATOM 629 C C . ALA A 1 87 ? 4.082 9.972 0.108 1.00 86.94 87 ALA A C 1
ATOM 631 O O . ALA A 1 87 ? 2.991 10.516 0.295 1.00 86.94 87 ALA A O 1
ATOM 632 N N . CYS A 1 88 ? 4.167 8.741 -0.417 1.00 87.94 88 CYS A N 1
ATOM 633 C CA . CYS A 1 88 ? 2.984 7.928 -0.726 1.00 87.94 88 CYS A CA 1
ATOM 634 C C . CYS A 1 88 ? 2.170 7.629 0.540 1.00 87.94 88 CYS A C 1
ATOM 636 O O . CYS A 1 88 ? 0.945 7.744 0.529 1.00 87.94 88 CYS A O 1
ATOM 638 N N . TRP A 1 89 ? 2.835 7.282 1.647 1.00 87.62 89 TRP A N 1
ATOM 639 C CA . TRP A 1 89 ? 2.169 7.032 2.928 1.00 87.62 89 TRP A CA 1
ATOM 640 C C . TRP A 1 89 ? 1.516 8.284 3.505 1.00 87.62 89 TRP A C 1
ATOM 642 O O . TRP A 1 89 ? 0.367 8.218 3.935 1.00 87.62 89 TRP A O 1
ATOM 652 N N . GLN A 1 90 ? 2.190 9.433 3.450 1.00 85.69 90 GLN A N 1
ATOM 653 C CA . GLN A 1 90 ? 1.607 10.708 3.875 1.00 85.69 90 GLN A CA 1
ATOM 654 C C . GLN A 1 90 ? 0.366 11.061 3.047 1.00 85.69 90 GLN A C 1
ATOM 656 O O . GLN A 1 90 ? -0.653 11.473 3.602 1.00 85.69 90 GLN A O 1
ATOM 661 N N . ARG A 1 91 ? 0.406 10.828 1.729 1.00 84.81 91 ARG A N 1
ATOM 662 C CA . ARG A 1 91 ? -0.750 11.037 0.847 1.00 84.81 91 ARG A CA 1
ATOM 663 C C . ARG A 1 91 ? -1.894 10.066 1.144 1.00 84.81 91 ARG A C 1
ATOM 665 O O . ARG A 1 91 ? -3.044 10.490 1.145 1.00 84.81 91 ARG A O 1
ATOM 672 N N . ALA A 1 92 ? -1.599 8.800 1.446 1.00 85.81 92 ALA A N 1
ATOM 673 C CA . ALA A 1 92 ? -2.609 7.826 1.874 1.00 85.81 92 ALA A CA 1
ATOM 674 C C . ALA A 1 92 ? -3.256 8.239 3.203 1.00 85.81 92 ALA A C 1
ATOM 676 O O . ALA A 1 92 ? -4.470 8.119 3.370 1.00 85.81 92 ALA A O 1
ATOM 677 N N . GLY A 1 93 ? -2.452 8.778 4.122 1.00 83.44 93 GLY A N 1
ATOM 678 C CA . GLY A 1 93 ? -2.928 9.360 5.368 1.00 83.44 93 GLY A CA 1
ATOM 679 C C . GLY A 1 93 ? -3.863 10.542 5.145 1.00 83.44 93 GLY A C 1
ATOM 680 O O . GLY A 1 93 ? -4.961 10.552 5.686 1.00 83.44 93 GLY A O 1
ATOM 681 N N . GLY A 1 94 ? -3.469 11.497 4.302 1.00 82.44 94 GLY A N 1
ATOM 682 C CA . GLY A 1 94 ? -4.287 12.672 3.987 1.00 82.44 94 GLY A CA 1
ATOM 683 C C . GLY A 1 94 ? -5.553 12.369 3.177 1.00 82.44 94 GLY A C 1
ATOM 684 O O . GLY A 1 94 ? -6.517 13.121 3.258 1.00 82.44 94 GLY A O 1
ATOM 685 N N . ALA A 1 95 ? -5.573 11.276 2.410 1.00 82.38 95 ALA A N 1
ATOM 686 C CA . ALA A 1 95 ? -6.753 10.828 1.664 1.00 82.38 95 ALA A CA 1
ATOM 687 C C . ALA A 1 95 ? -7.763 10.048 2.526 1.00 82.38 95 ALA A C 1
ATOM 689 O O . ALA A 1 95 ? -8.882 9.800 2.083 1.00 82.38 95 ALA A O 1
ATOM 690 N N . THR A 1 96 ? -7.374 9.627 3.733 1.00 83.44 96 THR A N 1
ATOM 691 C CA . THR A 1 96 ? -8.253 8.872 4.628 1.00 83.44 96 THR A CA 1
ATOM 692 C C . THR A 1 96 ? -9.101 9.822 5.465 1.00 83.44 96 THR A C 1
ATOM 694 O O . THR A 1 96 ? -8.574 10.687 6.161 1.00 83.44 96 THR A O 1
ATOM 697 N N . ASP A 1 97 ? -10.417 9.618 5.441 1.00 83.69 97 ASP A N 1
ATOM 698 C CA . ASP A 1 97 ? -11.349 10.324 6.318 1.00 83.69 97 ASP A CA 1
ATOM 699 C C . ASP A 1 97 ? -11.346 9.688 7.719 1.00 83.69 97 ASP A C 1
ATOM 701 O O . ASP A 1 97 ? -12.089 8.749 8.028 1.00 83.69 97 ASP A O 1
ATOM 705 N N . TRP A 1 98 ? -10.417 10.155 8.552 1.00 82.62 98 TRP A N 1
ATOM 706 C CA . TRP A 1 98 ? -10.230 9.664 9.918 1.00 82.62 98 TRP A CA 1
ATOM 707 C C . TRP A 1 98 ? -11.400 10.014 10.844 1.00 82.62 98 TRP A C 1
ATOM 709 O O . TRP A 1 98 ? -11.679 9.256 11.775 1.00 82.62 98 TRP A O 1
ATOM 719 N N . GLU A 1 99 ? -12.105 11.115 10.573 1.00 79.31 99 GLU A N 1
ATOM 720 C CA . GLU A 1 99 ? -13.252 11.563 11.367 1.00 79.31 99 GLU A CA 1
ATOM 721 C C . GLU A 1 99 ? -14.422 10.591 11.207 1.00 79.31 99 GLU A C 1
ATOM 723 O O . GLU A 1 99 ? -14.939 10.078 12.202 1.00 79.31 99 GLU A O 1
ATOM 728 N N . VAL A 1 100 ? -14.755 10.221 9.964 1.00 81.75 100 VAL A N 1
ATOM 729 C CA . VAL A 1 100 ? -15.811 9.235 9.672 1.00 81.75 100 VAL A CA 1
ATOM 730 C C . VAL A 1 100 ? -15.515 7.878 10.318 1.00 81.75 100 VAL A C 1
ATOM 732 O O . VAL A 1 100 ? -16.419 7.214 10.832 1.00 81.75 100 VAL A O 1
ATOM 735 N N . LEU A 1 101 ? -14.249 7.448 10.342 1.00 80.69 101 LEU A N 1
ATOM 736 C CA . LEU A 1 101 ? -13.864 6.223 11.049 1.00 80.69 101 LEU A CA 1
ATOM 737 C C . LEU A 1 101 ? -14.064 6.337 12.563 1.00 80.69 101 LEU A C 1
ATOM 739 O O . LEU A 1 101 ? -14.550 5.388 13.186 1.00 80.69 101 LEU A O 1
ATOM 743 N N . GLY A 1 102 ? -13.704 7.477 13.151 1.00 76.44 102 GLY A N 1
ATOM 744 C CA . GLY A 1 102 ? -13.926 7.757 14.565 1.00 76.44 102 GLY A CA 1
ATOM 745 C C . GLY A 1 102 ? -15.410 7.719 14.941 1.00 76.44 102 GLY A C 1
ATOM 746 O O . GLY A 1 102 ? -15.786 7.082 15.929 1.00 76.44 102 GLY A O 1
ATOM 747 N N . GLU A 1 103 ? -16.271 8.326 14.124 1.00 80.75 103 GLU A N 1
ATOM 748 C CA . GLU A 1 103 ? -17.726 8.319 14.316 1.00 80.75 103 GLU A CA 1
ATOM 749 C C . GL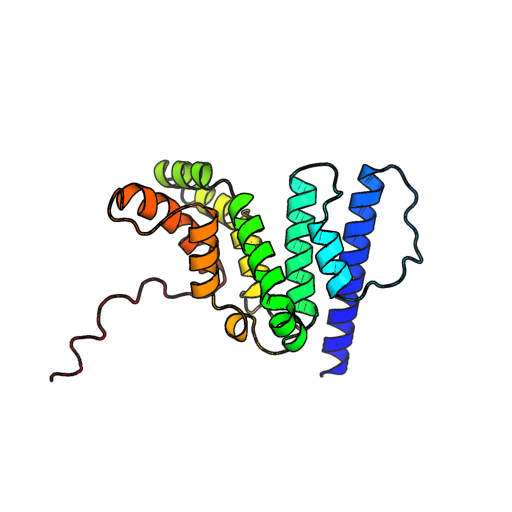U A 1 103 ? -18.317 6.908 14.229 1.00 80.75 103 GLU A C 1
ATOM 751 O O . GLU A 1 103 ? -19.092 6.500 15.098 1.00 80.75 103 GLU A O 1
ATOM 756 N N . LEU A 1 104 ? -17.916 6.123 13.222 1.00 80.69 104 LEU A N 1
ATOM 757 C CA . LEU A 1 104 ? -18.366 4.736 13.057 1.00 80.69 104 LEU A CA 1
ATOM 758 C C . LEU A 1 104 ? -17.979 3.854 14.248 1.00 80.69 104 LEU A C 1
ATOM 760 O O . LEU A 1 104 ? -18.752 2.975 14.641 1.00 80.69 104 LEU A O 1
ATOM 764 N N . ARG A 1 105 ? -16.803 4.103 14.835 1.00 76.75 105 ARG A N 1
ATOM 765 C CA . ARG A 1 105 ? -16.346 3.426 16.051 1.00 76.75 105 ARG A CA 1
ATOM 766 C C . ARG A 1 105 ? -17.182 3.834 17.263 1.00 76.75 105 ARG A C 1
ATOM 768 O O . ARG A 1 105 ? -17.609 2.972 18.027 1.00 76.75 105 ARG A O 1
ATOM 775 N N . GLY A 1 106 ? -17.469 5.128 17.410 1.00 75.81 106 GLY A N 1
ATOM 776 C CA . GLY A 1 106 ? -18.337 5.654 18.469 1.00 75.81 106 GLY A CA 1
ATOM 777 C C . GLY A 1 106 ? -19.786 5.159 18.381 1.00 75.81 106 GLY A C 1
ATOM 778 O O . GLY A 1 106 ? -20.436 4.973 19.407 1.00 75.81 106 GLY A O 1
ATOM 779 N N . ALA A 1 107 ? -20.279 4.879 17.171 1.00 79.00 107 ALA A N 1
ATOM 780 C CA . ALA A 1 107 ? -21.624 4.361 16.925 1.00 79.00 107 ALA A CA 1
ATOM 781 C C . ALA A 1 107 ? -21.810 2.869 17.287 1.00 79.00 107 ALA A C 1
ATOM 783 O O . ALA A 1 107 ? -22.935 2.372 17.235 1.00 79.00 107 ALA A O 1
ATOM 784 N N . GLY A 1 108 ? -20.739 2.141 17.641 1.00 68.50 108 GLY A N 1
ATOM 785 C CA . GLY A 1 108 ? -20.806 0.740 18.085 1.00 68.50 108 GLY A CA 1
ATOM 786 C C . GLY A 1 108 ? -21.132 -0.274 16.981 1.00 68.50 108 GLY A C 1
ATOM 787 O O . GLY A 1 108 ? -21.612 -1.371 17.261 1.00 68.50 108 GLY A O 1
ATOM 788 N N . SER A 1 109 ? -20.916 0.084 15.712 1.00 76.56 109 SER A N 1
ATOM 789 C CA . SER A 1 109 ? -21.167 -0.801 14.572 1.00 76.56 109 SER A CA 1
ATOM 790 C C . SER A 1 109 ? -19.873 -1.461 14.085 1.00 76.56 109 SER A C 1
ATOM 792 O O . SER A 1 109 ? -19.398 -1.165 12.985 1.00 76.56 109 SER A O 1
ATOM 794 N N . ASP A 1 110 ? -19.339 -2.406 14.861 1.00 79.06 110 ASP A N 1
ATOM 795 C CA . ASP A 1 110 ? -18.046 -3.073 14.620 1.00 79.06 110 ASP A CA 1
ATOM 796 C C . ASP A 1 110 ? -17.890 -3.610 13.189 1.00 79.06 110 ASP A C 1
ATOM 798 O O . ASP A 1 110 ? -16.871 -3.401 12.532 1.00 79.06 110 ASP A O 1
ATOM 802 N N . ALA A 1 111 ? -18.930 -4.244 12.639 1.00 82.38 111 ALA A N 1
ATOM 803 C CA . ALA A 1 111 ? -18.876 -4.792 11.284 1.00 82.38 111 ALA A CA 1
ATOM 804 C C . ALA A 1 111 ? -18.825 -3.706 10.193 1.00 82.38 111 ALA A C 1
ATOM 806 O O . ALA A 1 111 ? -18.230 -3.919 9.137 1.00 82.38 111 ALA A O 1
ATOM 807 N N . ALA A 1 112 ? -19.469 -2.555 10.410 1.00 80.81 112 ALA A N 1
ATOM 808 C CA . ALA A 1 112 ? -19.384 -1.428 9.479 1.00 80.81 112 ALA A CA 1
ATOM 809 C C . ALA A 1 112 ? -18.046 -0.702 9.622 1.00 80.81 112 ALA A C 1
ATOM 811 O O . ALA A 1 112 ? -17.447 -0.350 8.609 1.00 80.81 112 ALA A O 1
ATOM 812 N N . TYR A 1 113 ? -17.561 -0.568 10.857 1.00 82.00 113 TYR A N 1
ATOM 813 C CA . TYR A 1 113 ? -16.264 0.004 11.173 1.00 82.00 113 TYR A CA 1
ATOM 814 C C . TYR A 1 113 ? -15.129 -0.777 10.505 1.00 82.00 113 TYR A C 1
ATOM 816 O O . TYR A 1 113 ? -14.382 -0.200 9.726 1.00 82.00 113 TYR A O 1
ATOM 824 N N . VAL A 1 114 ? -15.057 -2.100 10.688 1.00 81.81 114 VAL A N 1
ATOM 825 C CA . VAL A 1 114 ? -14.013 -2.936 10.065 1.00 81.81 114 VAL A CA 1
ATOM 826 C C . VAL A 1 114 ? -14.077 -2.883 8.534 1.00 81.81 114 VAL A C 1
ATOM 828 O O . VAL A 1 114 ? -13.040 -2.846 7.872 1.00 81.81 114 VAL A O 1
ATOM 831 N N . ARG A 1 115 ? -15.281 -2.837 7.943 1.00 84.38 115 ARG A N 1
ATOM 832 C CA . ARG A 1 115 ? -15.434 -2.677 6.486 1.00 84.38 115 ARG A CA 1
ATOM 833 C C . ARG A 1 115 ? -14.938 -1.318 5.997 1.00 84.38 115 ARG A C 1
ATOM 835 O O . ARG A 1 115 ? -14.252 -1.274 4.981 1.00 84.38 115 ARG A O 1
ATOM 842 N N . ALA A 1 116 ? -15.277 -0.238 6.697 1.00 83.44 116 ALA A N 1
ATOM 843 C CA . ALA A 1 116 ? -14.807 1.104 6.368 1.00 83.44 116 ALA A CA 1
ATOM 844 C C . ALA A 1 116 ? -13.285 1.207 6.537 1.00 83.44 116 ALA A C 1
ATOM 846 O O . ALA A 1 116 ? -12.595 1.696 5.648 1.00 83.44 116 ALA A O 1
ATOM 847 N N . LEU A 1 117 ? -12.756 0.641 7.623 1.00 82.94 117 LEU A N 1
ATOM 848 C CA . LEU A 1 117 ? -11.333 0.580 7.924 1.00 82.94 117 LEU A CA 1
ATOM 849 C C . LEU A 1 117 ? -10.557 -0.144 6.819 1.00 82.94 117 LEU A C 1
ATOM 851 O O . LEU A 1 117 ? -9.596 0.403 6.287 1.00 82.94 117 LEU A O 1
ATOM 855 N N . GLY A 1 118 ? -11.011 -1.332 6.406 1.00 82.50 118 GLY A N 1
ATOM 856 C CA . GLY A 1 118 ? -10.398 -2.097 5.316 1.00 82.50 118 GLY A CA 1
ATOM 857 C C . GLY A 1 118 ? -10.536 -1.451 3.932 1.00 82.50 118 GLY A C 1
ATOM 858 O O . GLY A 1 118 ? -9.763 -1.775 3.029 1.00 82.50 118 GLY A O 1
ATOM 859 N N . ALA A 1 119 ? -11.496 -0.539 3.755 1.00 84.88 119 ALA A N 1
ATOM 860 C CA . ALA A 1 119 ? -11.670 0.224 2.524 1.00 84.88 119 ALA A CA 1
ATOM 861 C C . ALA A 1 119 ? -10.733 1.438 2.430 1.00 84.88 11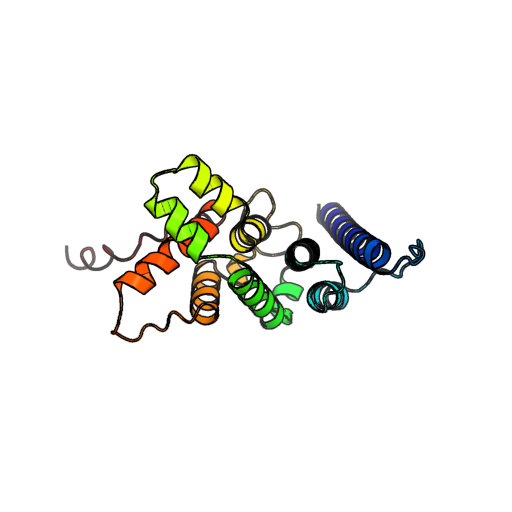9 ALA A C 1
ATOM 863 O O . ALA A 1 119 ? -10.570 1.969 1.335 1.00 84.88 119 ALA A O 1
ATOM 864 N N . THR A 1 120 ? -10.097 1.855 3.530 1.00 86.62 120 THR A N 1
ATOM 865 C CA . THR A 1 120 ? -9.202 3.019 3.519 1.00 86.62 120 THR A CA 1
ATOM 866 C C . THR A 1 120 ? -7.958 2.806 2.659 1.00 86.62 120 THR A C 1
ATOM 868 O O . THR A 1 120 ? -7.432 1.686 2.590 1.00 86.62 120 THR A O 1
ATOM 871 N N . PRO A 1 121 ? -7.407 3.877 2.062 1.00 85.44 121 PRO A N 1
ATOM 872 C CA . PRO A 1 121 ? -6.160 3.784 1.315 1.00 85.44 121 PRO A CA 1
ATOM 873 C C . PRO A 1 121 ? -4.999 3.309 2.195 1.00 85.44 121 PRO A C 1
ATOM 875 O O . PRO A 1 121 ? -4.170 2.539 1.719 1.00 85.44 121 PRO A O 1
ATOM 878 N N . VAL A 1 122 ? -4.970 3.665 3.487 1.00 85.94 122 VAL A N 1
ATOM 879 C CA . VAL A 1 122 ? -3.949 3.179 4.433 1.00 85.94 122 VAL A CA 1
ATOM 880 C C . VAL A 1 122 ? -4.039 1.667 4.639 1.00 85.94 122 VAL A C 1
ATOM 882 O O . VAL A 1 122 ? -3.023 0.988 4.506 1.00 85.94 122 VAL A O 1
ATOM 885 N N . ALA A 1 123 ? -5.225 1.107 4.897 1.00 84.62 123 ALA A N 1
ATOM 886 C CA . ALA A 1 123 ? -5.375 -0.341 5.065 1.00 84.62 123 ALA A CA 1
ATOM 887 C C . ALA A 1 123 ? -5.111 -1.101 3.753 1.00 84.62 123 ALA A C 1
ATOM 889 O O . ALA A 1 123 ? -4.447 -2.140 3.746 1.00 84.62 123 ALA A O 1
ATOM 890 N N . ARG A 1 124 ? -5.569 -0.564 2.613 1.00 87.19 124 ARG A N 1
ATOM 891 C CA . ARG A 1 124 ? -5.318 -1.135 1.277 1.00 87.19 124 ARG A CA 1
ATOM 892 C C . ARG A 1 124 ? -3.836 -1.077 0.886 1.00 87.19 124 ARG A C 1
ATOM 894 O O . ARG A 1 124 ? -3.373 -1.983 0.187 1.00 87.19 124 ARG A O 1
ATOM 901 N N . ALA A 1 125 ? -3.101 -0.050 1.311 1.00 86.19 125 ALA A N 1
ATOM 902 C CA . ALA A 1 125 ? -1.653 0.055 1.142 1.00 86.19 125 ALA A CA 1
ATOM 903 C C . ALA A 1 125 ? -0.914 -0.894 2.096 1.00 86.19 125 ALA A C 1
ATOM 905 O O . ALA A 1 125 ? -0.027 -1.625 1.662 1.00 86.19 125 ALA A O 1
ATOM 906 N N . ALA A 1 126 ? -1.334 -0.973 3.362 1.00 84.06 126 ALA A N 1
ATOM 907 C CA . ALA A 1 126 ? -0.759 -1.884 4.352 1.00 84.06 126 ALA A CA 1
ATOM 908 C C . ALA A 1 126 ? -0.881 -3.342 3.914 1.00 84.06 126 ALA A C 1
ATOM 910 O O . ALA A 1 126 ? 0.098 -4.083 3.961 1.00 84.06 126 ALA A O 1
ATOM 911 N N . ARG A 1 127 ? -2.041 -3.725 3.374 1.00 82.81 127 ARG A N 1
ATOM 912 C CA . ARG A 1 127 ? -2.236 -5.038 2.761 1.00 82.81 127 ARG A CA 1
ATOM 913 C C . ARG A 1 127 ? -1.254 -5.300 1.620 1.00 82.81 127 ARG A C 1
ATOM 915 O O . ARG A 1 127 ? -0.712 -6.386 1.518 1.00 82.81 127 ARG A O 1
ATOM 922 N N . ARG A 1 128 ? -0.995 -4.319 0.756 1.00 79.38 128 ARG A N 1
ATOM 923 C CA . ARG A 1 128 ? -0.059 -4.491 -0.368 1.00 79.38 128 ARG A CA 1
ATOM 924 C C . ARG A 1 128 ? 1.405 -4.556 0.060 1.00 79.38 128 ARG A C 1
ATOM 926 O O . ARG A 1 128 ? 2.190 -5.184 -0.637 1.00 79.38 128 ARG A O 1
ATOM 933 N N . CYS A 1 129 ? 1.766 -3.906 1.160 1.00 79.44 129 CYS A N 1
ATOM 934 C CA . CYS A 1 129 ? 3.154 -3.797 1.604 1.00 79.44 129 CYS A CA 1
ATOM 935 C C . CYS A 1 129 ? 3.544 -4.845 2.657 1.00 79.44 129 CYS A C 1
ATOM 937 O O . CYS A 1 129 ? 4.710 -5.220 2.709 1.00 79.44 129 CYS A O 1
ATOM 939 N N . TYR A 1 130 ? 2.612 -5.313 3.493 1.00 76.50 130 TYR A N 1
ATOM 940 C CA . TYR A 1 130 ? 2.933 -6.119 4.683 1.00 76.50 130 TYR A CA 1
ATOM 941 C C . TYR A 1 130 ? 2.168 -7.449 4.801 1.00 76.50 130 TYR A C 1
ATOM 943 O O . TYR A 1 130 ? 2.623 -8.330 5.522 1.00 76.50 130 TYR A O 1
ATOM 951 N N . ASP A 1 131 ? 1.064 -7.657 4.072 1.00 76.00 131 ASP A N 1
ATOM 952 C CA . ASP A 1 131 ? 0.360 -8.952 4.074 1.00 76.00 131 ASP A CA 1
ATOM 953 C C . ASP A 1 131 ? 1.237 -10.035 3.432 1.00 76.00 131 ASP A C 1
ATOM 955 O O . ASP A 1 131 ? 1.558 -9.947 2.251 1.00 76.00 131 ASP A O 1
ATOM 959 N N . GLY A 1 132 ? 1.587 -11.097 4.161 1.00 64.12 132 GLY A N 1
ATOM 960 C CA . GLY A 1 132 ? 2.437 -12.183 3.649 1.00 64.12 132 GLY A CA 1
ATOM 961 C C . GLY A 1 132 ? 1.932 -12.868 2.366 1.00 64.12 132 GLY A C 1
ATOM 962 O O . GLY A 1 132 ? 2.718 -13.509 1.672 1.00 64.12 132 GLY A O 1
ATOM 963 N N . SER A 1 133 ? 0.655 -12.702 2.013 1.00 65.19 133 SER A N 1
ATOM 964 C CA . SER A 1 133 ? 0.042 -13.224 0.783 1.00 65.19 133 SER A CA 1
ATOM 965 C C . SER A 1 133 ? 0.194 -12.282 -0.422 1.00 65.19 133 SER A C 1
ATOM 967 O O . SER A 1 133 ? 0.015 -12.717 -1.559 1.00 65.19 133 SER A O 1
ATOM 969 N N . TYR A 1 134 ? 0.494 -10.997 -0.190 1.00 59.75 134 TYR A N 1
ATOM 970 C CA . TYR A 1 134 ? 0.581 -9.940 -1.213 1.00 59.75 134 TYR A CA 1
ATOM 971 C C . TYR A 1 134 ? 1.920 -9.179 -1.223 1.00 59.75 134 TYR A C 1
ATOM 973 O O . TYR A 1 134 ? 2.266 -8.583 -2.241 1.00 59.75 134 TYR A O 1
ATOM 981 N N . ALA A 1 135 ? 2.667 -9.188 -0.117 1.00 55.44 135 ALA A N 1
ATOM 982 C CA . ALA A 1 135 ? 3.644 -8.158 0.225 1.00 55.44 135 ALA A CA 1
ATOM 983 C C . ALA A 1 135 ? 4.960 -8.204 -0.544 1.00 55.44 135 ALA A C 1
ATOM 985 O O . ALA A 1 135 ? 5.654 -7.190 -0.614 1.00 55.44 135 ALA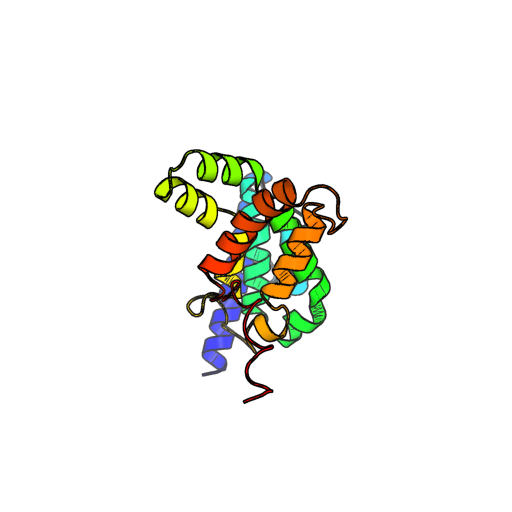 A O 1
ATOM 986 N N . VAL A 1 136 ? 5.377 -9.351 -1.082 1.00 55.66 136 VAL A N 1
ATOM 987 C CA . VAL A 1 136 ? 6.738 -9.448 -1.619 1.00 55.66 136 VAL A CA 1
ATOM 988 C C . VAL A 1 136 ? 6.821 -10.469 -2.739 1.00 55.66 136 VAL A C 1
ATOM 990 O O . VAL A 1 136 ? 6.763 -11.672 -2.501 1.00 55.66 136 VAL A O 1
ATOM 993 N N . ARG A 1 137 ? 7.023 -9.980 -3.965 1.00 58.06 137 ARG A N 1
ATOM 994 C CA . ARG A 1 137 ? 7.464 -10.821 -5.086 1.00 58.06 137 ARG A CA 1
ATOM 995 C C . ARG A 1 137 ? 8.981 -10.772 -5.229 1.00 58.06 137 ARG A C 1
ATOM 997 O O . ARG A 1 137 ? 9.613 -11.816 -5.243 1.00 58.06 137 ARG A O 1
ATOM 1004 N N . LEU A 1 138 ? 9.584 -9.579 -5.211 1.00 56.44 138 LEU A N 1
ATOM 1005 C CA . LEU A 1 138 ? 11.035 -9.406 -5.343 1.00 56.44 138 LEU A CA 1
ATOM 1006 C C . LEU A 1 138 ? 11.684 -8.717 -4.132 1.00 56.44 138 LEU A C 1
ATOM 1008 O O . LEU A 1 138 ? 11.236 -7.664 -3.666 1.00 56.44 138 LEU A O 1
ATOM 1012 N N . GLY A 1 139 ? 12.819 -9.266 -3.692 1.00 59.78 139 GLY A N 1
ATOM 1013 C CA . GLY A 1 139 ? 13.707 -8.670 -2.690 1.00 59.78 139 GLY A CA 1
ATOM 1014 C C . GLY A 1 139 ? 13.268 -8.850 -1.226 1.00 59.78 139 GLY A C 1
ATOM 1015 O O . GLY A 1 139 ? 12.305 -9.555 -0.952 1.00 59.78 139 GLY A O 1
ATOM 1016 N N . PRO A 1 140 ? 13.983 -8.229 -0.271 1.00 63.75 140 PRO A N 1
ATOM 1017 C CA . PRO A 1 140 ? 13.666 -8.309 1.157 1.00 63.75 140 PRO A CA 1
ATOM 1018 C C . PRO A 1 140 ? 12.290 -7.713 1.504 1.00 63.75 140 PRO A C 1
ATOM 1020 O O . PRO A 1 140 ? 11.836 -6.811 0.795 1.00 63.75 140 PRO A O 1
ATOM 1023 N N . PRO A 1 141 ? 11.644 -8.147 2.603 1.00 72.69 141 PRO A N 1
ATOM 1024 C CA . PRO A 1 141 ? 10.343 -7.634 3.031 1.00 72.69 141 PRO A CA 1
ATOM 1025 C C . PRO A 1 141 ? 10.341 -6.118 3.248 1.00 72.69 141 PRO A C 1
ATOM 1027 O O . PRO A 1 141 ? 11.364 -5.528 3.603 1.00 72.69 141 PRO A O 1
ATOM 1030 N N . PHE A 1 142 ? 9.178 -5.485 3.050 1.00 76.81 142 PHE A N 1
ATOM 1031 C CA . PHE A 1 142 ? 9.002 -4.035 3.228 1.00 76.81 142 PHE A CA 1
ATOM 1032 C C . PHE A 1 142 ? 9.441 -3.545 4.606 1.00 76.81 142 PHE A C 1
ATOM 1034 O O . PHE A 1 142 ? 9.956 -2.435 4.712 1.00 76.81 142 PHE A O 1
ATOM 1041 N N . GLU A 1 143 ? 9.314 -4.387 5.632 1.00 75.50 143 GLU A N 1
ATOM 1042 C CA . GLU A 1 143 ? 9.740 -4.107 7.006 1.00 75.50 143 GLU A CA 1
ATOM 1043 C C . GLU A 1 143 ? 11.220 -3.723 7.122 1.00 75.50 143 GLU A C 1
ATOM 1045 O O . GLU A 1 143 ? 11.578 -2.947 8.003 1.00 75.50 143 GLU A O 1
ATOM 1050 N N . GLN A 1 144 ? 12.080 -4.203 6.215 1.00 76.31 144 GLN A N 1
ATOM 1051 C CA . GLN A 1 144 ? 13.502 -3.836 6.206 1.00 76.31 144 GLN A CA 1
ATOM 1052 C C . GLN A 1 144 ? 13.756 -2.419 5.674 1.00 76.31 144 GLN A C 1
ATOM 1054 O O . GLN A 1 144 ? 14.821 -1.857 5.914 1.00 76.31 144 GLN A O 1
ATOM 1059 N N . VAL A 1 145 ? 12.801 -1.837 4.944 1.00 78.88 145 VAL A N 1
ATOM 1060 C CA . VAL A 1 145 ? 12.910 -0.483 4.376 1.00 78.88 145 VAL A CA 1
ATOM 1061 C C . VAL A 1 145 ? 12.117 0.516 5.208 1.00 78.88 145 VAL A C 1
ATOM 1063 O O . VAL A 1 145 ? 12.622 1.583 5.566 1.00 78.88 145 VAL A O 1
ATOM 1066 N N . LEU A 1 146 ? 10.871 0.161 5.512 1.00 80.69 146 LEU A N 1
ATOM 1067 C CA . LEU A 1 146 ? 9.949 0.974 6.280 1.00 80.69 146 LEU A CA 1
ATOM 1068 C C . LEU A 1 146 ? 9.145 0.062 7.204 1.00 80.69 146 LEU A C 1
ATOM 1070 O O . LEU A 1 146 ? 8.301 -0.719 6.759 1.00 80.69 146 LEU A O 1
ATOM 1074 N N . THR A 1 147 ? 9.425 0.153 8.501 1.00 83.38 147 THR A N 1
ATOM 1075 C CA . THR A 1 147 ? 8.710 -0.631 9.508 1.00 83.38 147 THR A CA 1
ATOM 1076 C C . THR A 1 147 ? 7.283 -0.104 9.668 1.00 83.38 147 THR A C 1
ATOM 1078 O O . THR A 1 147 ? 7.050 1.096 9.493 1.00 83.38 147 THR A O 1
ATOM 1081 N N . PRO A 1 148 ? 6.324 -0.947 10.080 1.00 78.81 148 PRO A N 1
ATOM 1082 C CA . PRO A 1 148 ? 4.964 -0.486 10.352 1.00 78.81 148 PRO A CA 1
ATOM 1083 C C . PRO A 1 148 ? 4.898 0.604 11.437 1.00 78.81 148 PRO A C 1
ATOM 1085 O O . PRO A 1 148 ? 4.060 1.500 11.374 1.00 78.81 148 PRO A O 1
ATOM 1088 N N . ARG A 1 149 ? 5.836 0.586 12.399 1.00 76.62 149 ARG A N 1
ATOM 1089 C CA . ARG A 1 149 ? 6.023 1.674 13.377 1.00 76.62 149 ARG A CA 1
ATOM 1090 C C . ARG A 1 149 ? 6.480 2.976 12.711 1.00 76.62 149 ARG A C 1
ATOM 1092 O O . ARG A 1 149 ? 5.969 4.031 13.056 1.00 76.62 149 ARG A O 1
ATOM 1099 N N . GLY A 1 150 ? 7.391 2.909 11.739 1.00 81.62 150 GLY A N 1
ATOM 1100 C CA . GLY A 1 150 ? 7.801 4.077 10.954 1.00 81.62 150 GLY A CA 1
ATOM 1101 C C . GLY A 1 150 ? 6.654 4.664 10.128 1.00 81.62 150 GLY A C 1
ATOM 1102 O O . GLY A 1 150 ? 6.485 5.878 10.102 1.00 81.62 150 GLY A O 1
ATOM 1103 N N . VAL A 1 151 ? 5.815 3.813 9.523 1.00 82.38 151 VAL A N 1
ATOM 1104 C CA . VAL A 1 151 ? 4.588 4.261 8.836 1.00 82.38 151 VAL A CA 1
ATOM 1105 C C . VAL A 1 151 ? 3.646 4.972 9.802 1.00 82.38 151 VAL A C 1
ATOM 1107 O O . VAL A 1 151 ? 3.115 6.025 9.466 1.00 82.38 151 VAL A O 1
ATOM 1110 N N . LEU A 1 152 ? 3.454 4.424 11.006 1.00 81.50 152 LEU A N 1
ATOM 1111 C CA . LEU A 1 152 ? 2.618 5.053 12.023 1.00 81.50 152 LEU A CA 1
ATOM 1112 C C . LEU A 1 152 ? 3.105 6.472 12.349 1.00 81.50 152 LEU A C 1
ATOM 1114 O O . LEU A 1 152 ? 2.287 7.383 12.351 1.00 81.50 152 LEU A O 1
ATOM 1118 N N . GLU A 1 153 ? 4.404 6.679 12.582 1.00 82.06 153 GLU A N 1
ATOM 1119 C CA . GLU A 1 153 ? 4.940 8.023 12.854 1.00 82.06 153 GLU A CA 1
ATOM 1120 C C . GLU A 1 153 ? 4.739 8.984 11.670 1.00 82.06 153 GLU A C 1
ATOM 1122 O O . GLU A 1 153 ? 4.302 10.114 11.870 1.00 82.06 153 GLU A O 1
ATOM 1127 N N . LEU A 1 154 ? 4.935 8.527 10.430 1.00 84.06 154 LEU A N 1
ATOM 1128 C CA . LEU A 1 154 ? 4.680 9.349 9.237 1.00 84.06 154 LEU A CA 1
ATOM 1129 C C . LEU A 1 154 ? 3.209 9.754 9.110 1.00 84.06 154 LEU A C 1
ATOM 1131 O O . LEU A 1 154 ? 2.900 10.885 8.736 1.00 84.06 154 LEU A O 1
ATOM 1135 N N . LEU A 1 155 ? 2.296 8.831 9.415 1.00 81.50 155 LEU A N 1
ATOM 1136 C CA . LEU A 1 155 ? 0.865 9.110 9.392 1.00 81.50 155 LEU A CA 1
ATOM 1137 C C . LEU A 1 155 ? 0.485 10.104 10.490 1.00 81.50 155 LEU A C 1
ATOM 1139 O O . LEU A 1 155 ? -0.280 11.019 10.206 1.00 81.50 155 LEU A O 1
ATOM 1143 N N . LYS A 1 156 ? 1.060 9.987 11.696 1.00 79.44 156 LYS A N 1
ATOM 1144 C CA . LYS A 1 156 ? 0.872 10.962 12.785 1.00 79.44 156 LYS A CA 1
ATOM 1145 C C . LYS A 1 156 ? 1.291 12.368 12.384 1.00 79.44 156 LYS A C 1
ATOM 1147 O O . LYS A 1 156 ? 0.547 13.319 12.619 1.00 79.44 156 LYS A O 1
ATOM 1152 N N . GLU A 1 157 ? 2.466 12.487 11.771 1.00 79.62 157 GLU A N 1
ATOM 1153 C CA . GLU A 1 157 ? 2.970 13.763 11.268 1.00 79.62 157 GLU A CA 1
ATOM 1154 C C . GLU A 1 157 ? 2.041 14.341 10.194 1.00 79.62 157 GLU A C 1
ATOM 1156 O O . GLU A 1 157 ? 1.743 15.535 10.224 1.00 79.62 157 GLU A O 1
ATOM 1161 N N . ALA A 1 158 ? 1.526 13.495 9.295 1.00 74.06 158 ALA A N 1
ATOM 1162 C CA . ALA A 1 158 ? 0.622 13.905 8.223 1.00 74.06 158 ALA A CA 1
ATOM 1163 C C . ALA A 1 158 ? -0.740 14.406 8.732 1.00 74.06 158 ALA A C 1
ATOM 1165 O O . ALA A 1 158 ? -1.278 15.361 8.174 1.00 74.06 158 ALA A O 1
ATOM 1166 N N . ILE A 1 159 ? -1.288 13.802 9.793 1.00 70.31 159 ILE A N 1
ATOM 1167 C CA . ILE A 1 159 ? -2.567 14.228 10.391 1.00 70.31 159 ILE A CA 1
ATOM 1168 C C . ILE A 1 159 ? -2.418 15.357 11.421 1.00 70.31 159 ILE A C 1
ATOM 1170 O O . ILE A 1 159 ? -3.410 15.825 11.971 1.00 70.31 159 ILE A O 1
ATOM 1174 N N . GLY A 1 160 ? -1.191 15.813 11.694 1.00 66.31 160 GLY A N 1
ATOM 1175 C CA . GLY A 1 160 ? -0.939 16.912 12.625 1.00 66.31 160 GLY A CA 1
ATOM 1176 C C . GLY A 1 160 ? -1.058 16.549 14.110 1.00 66.31 160 GLY A C 1
ATOM 1177 O O . GLY A 1 160 ? -1.044 17.463 14.935 1.00 66.31 160 GLY A O 1
ATOM 1178 N N . CYS A 1 161 ? -1.106 15.259 14.466 1.00 58.12 161 CYS A N 1
ATOM 1179 C CA . CYS A 1 161 ? -0.989 14.789 15.851 1.00 58.12 161 CYS A CA 1
ATOM 1180 C C . CYS A 1 161 ? 0.443 15.031 16.346 1.00 58.12 161 CYS A C 1
ATOM 1182 O O . CYS A 1 161 ? 1.308 14.153 16.292 1.00 58.12 161 CYS A O 1
ATOM 1184 N N . LYS A 1 162 ? 0.727 16.256 16.793 1.00 50.28 162 LYS A N 1
ATOM 1185 C CA . LYS A 1 162 ? 1.964 16.561 17.509 1.00 50.28 162 LYS A CA 1
ATOM 1186 C C . LYS A 1 162 ? 1.801 16.070 18.936 1.00 50.28 162 LYS A C 1
ATOM 1188 O O . LYS A 1 162 ? 0.860 16.465 19.608 1.00 50.28 162 LYS A O 1
ATOM 1193 N N . SER A 1 163 ? 2.778 15.315 19.423 1.00 48.44 163 SER A N 1
ATOM 1194 C CA . SER A 1 163 ? 2.939 14.899 20.821 1.00 48.44 163 SER A CA 1
ATOM 1195 C C . SER A 1 163 ? 3.232 16.074 21.776 1.00 48.44 163 SER A C 1
ATOM 1197 O O . SER A 1 163 ? 4.041 15.962 22.693 1.00 48.44 163 SER A O 1
ATOM 1199 N N . SER A 1 164 ? 2.599 17.232 21.565 1.00 43.78 164 SER A N 1
ATOM 1200 C CA . SER A 1 164 ? 2.551 18.299 22.554 1.00 43.78 164 SER A CA 1
ATOM 1201 C C . SER A 1 164 ? 1.447 17.980 23.553 1.00 43.78 164 SER A C 1
ATOM 1203 O O . SER A 1 164 ? 0.317 17.735 23.149 1.00 43.78 164 SER A O 1
ATOM 1205 N N . GLU A 1 165 ? 1.806 18.008 24.832 1.00 49.03 165 GLU A N 1
ATOM 1206 C CA . GLU A 1 165 ? 1.092 17.645 26.070 1.00 49.03 165 GLU A CA 1
ATOM 1207 C C . GLU A 1 165 ? -0.318 18.257 26.309 1.00 49.03 165 GLU A C 1
ATOM 1209 O O . GLU A 1 165 ? -0.737 18.411 27.453 1.00 49.03 165 GLU A O 1
ATOM 1214 N N . GLY A 1 166 ? -1.075 18.626 25.273 1.00 46.50 166 GLY A N 1
ATOM 1215 C CA . GLY A 1 166 ? -2.302 19.416 25.384 1.00 46.50 166 GLY A CA 1
ATOM 1216 C C . GLY A 1 166 ? -3.631 18.677 25.213 1.00 46.50 166 GLY A C 1
ATOM 1217 O O . GLY A 1 166 ? -4.613 19.149 25.776 1.00 46.50 166 GLY A O 1
ATOM 1218 N N . ASP A 1 167 ? -3.709 17.555 24.483 1.00 48.78 167 ASP A N 1
ATOM 1219 C CA . ASP A 1 167 ? -5.007 16.889 24.255 1.00 48.78 167 ASP A CA 1
ATOM 1220 C C . ASP A 1 167 ? -4.889 15.382 23.955 1.00 48.78 167 ASP A C 1
ATOM 1222 O O . ASP A 1 167 ? -5.190 14.884 22.870 1.00 48.78 167 ASP A O 1
ATOM 1226 N N . GLY A 1 168 ? -4.429 14.616 24.950 1.00 54.25 168 GLY A N 1
ATOM 1227 C CA . GLY A 1 168 ? -4.191 13.173 24.806 1.00 54.25 168 GLY A CA 1
ATOM 1228 C C . GLY A 1 168 ? -5.434 12.336 24.465 1.00 54.25 168 GLY A C 1
ATOM 1229 O O . GLY A 1 168 ? -5.289 11.187 24.053 1.00 54.25 168 GLY A O 1
ATOM 1230 N N . ALA A 1 169 ? -6.647 12.880 24.614 1.00 54.69 169 ALA A N 1
ATOM 1231 C CA . ALA A 1 169 ? -7.891 12.189 24.278 1.00 54.69 169 ALA A CA 1
ATOM 1232 C C . ALA A 1 169 ? -8.238 12.296 22.782 1.00 54.69 169 ALA A C 1
ATOM 1234 O O . ALA A 1 169 ? -8.617 11.291 22.179 1.00 54.69 169 ALA A O 1
ATOM 1235 N N . ALA A 1 170 ? -8.067 13.478 22.179 1.00 54.50 170 ALA A N 1
ATOM 1236 C CA . ALA A 1 170 ? -8.270 13.689 20.744 1.00 54.50 170 ALA A CA 1
ATOM 1237 C C . ALA A 1 170 ? -7.204 12.955 19.916 1.00 54.50 170 ALA A C 1
ATOM 1239 O O . ALA A 1 170 ? -7.532 12.263 18.948 1.00 54.50 170 ALA A O 1
ATOM 1240 N N . ASP A 1 171 ? -5.949 12.996 20.372 1.00 59.47 171 ASP A N 1
ATOM 1241 C CA . ASP A 1 171 ? -4.870 12.212 19.773 1.00 59.47 171 ASP A CA 1
ATOM 1242 C C . ASP A 1 171 ? -5.164 10.709 19.884 1.00 59.47 171 ASP A C 1
ATOM 1244 O O . ASP A 1 171 ? -5.101 9.990 18.891 1.00 59.47 171 ASP A O 1
ATOM 1248 N N . ALA A 1 172 ? -5.572 10.203 21.053 1.00 61.66 172 ALA A N 1
ATOM 1249 C CA . ALA A 1 172 ? -5.918 8.786 21.202 1.00 61.66 172 ALA A CA 1
ATOM 1250 C C . ALA A 1 172 ? -7.089 8.352 20.300 1.00 61.66 172 ALA A C 1
ATOM 1252 O O . ALA A 1 172 ? -7.076 7.233 19.781 1.00 61.66 172 ALA A O 1
ATOM 1253 N N . PHE A 1 173 ? -8.073 9.230 20.085 1.00 64.31 173 PHE A N 1
ATOM 1254 C CA . PHE A 1 173 ? -9.228 8.972 19.227 1.00 64.31 173 PHE A CA 1
ATOM 1255 C C . PHE A 1 173 ? -8.845 8.806 17.749 1.00 64.31 173 PHE A C 1
ATOM 1257 O O . PHE A 1 173 ? -9.354 7.898 17.098 1.00 64.31 173 PHE A O 1
ATOM 1264 N N . MET A 1 174 ? -7.904 9.607 17.241 1.00 65.12 174 MET A N 1
ATOM 1265 C CA . MET A 1 174 ? -7.438 9.542 15.845 1.00 65.12 174 MET A CA 1
ATOM 1266 C C . 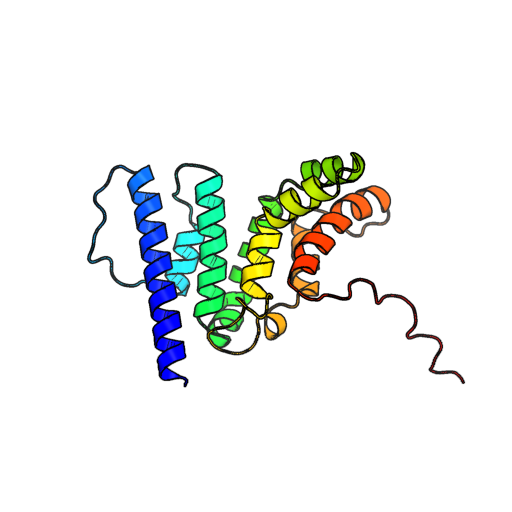MET A 1 174 ? -6.338 8.492 15.632 1.00 65.12 174 MET A C 1
ATOM 1268 O O . MET A 1 174 ? -6.248 7.865 14.575 1.00 65.12 174 MET A O 1
ATOM 1272 N N . LEU A 1 175 ? -5.517 8.238 16.653 1.00 69.38 175 LEU A N 1
ATOM 1273 C CA . LEU A 1 175 ? -4.443 7.244 16.606 1.00 69.38 175 LEU A CA 1
ATOM 1274 C C . LEU A 1 175 ? -4.960 5.803 16.621 1.00 69.38 175 LEU A C 1
ATOM 1276 O O . LEU A 1 175 ? -4.305 4.916 16.069 1.00 69.38 175 LEU A O 1
ATOM 1280 N N . HIS A 1 176 ? -6.106 5.547 17.258 1.00 73.12 176 HIS A N 1
ATOM 1281 C CA . HIS A 1 176 ? -6.659 4.198 17.376 1.00 73.12 176 HIS A CA 1
ATOM 1282 C C . HIS A 1 176 ? -7.071 3.613 16.008 1.00 73.12 176 HIS A C 1
ATOM 1284 O O . HIS A 1 176 ? -6.585 2.530 15.677 1.00 73.12 176 HIS A O 1
ATOM 1290 N N . PRO A 1 177 ? -7.826 4.329 15.147 1.00 74.81 177 PRO A N 1
ATOM 1291 C CA . PRO A 1 177 ? -8.122 3.868 13.793 1.00 74.81 177 PRO A CA 1
ATOM 1292 C C . PRO A 1 177 ? -6.887 3.681 12.912 1.00 74.81 177 PRO A C 1
ATOM 1294 O O . PRO A 1 177 ? -6.831 2.724 12.147 1.00 74.81 177 PRO A O 1
ATOM 1297 N N . ILE A 1 178 ? -5.868 4.541 13.025 1.00 74.94 178 ILE A N 1
ATOM 1298 C CA . ILE A 1 178 ? -4.625 4.393 12.246 1.00 74.94 178 ILE A CA 1
ATOM 1299 C C . ILE A 1 178 ? -3.913 3.089 12.615 1.00 74.94 178 ILE A C 1
ATOM 1301 O O . ILE A 1 178 ? -3.473 2.330 11.747 1.00 74.94 178 ILE A O 1
ATOM 1305 N N . ARG A 1 179 ? -3.816 2.815 13.919 1.00 76.94 179 ARG A N 1
ATOM 1306 C CA . ARG A 1 179 ? -3.224 1.584 14.445 1.00 76.94 179 ARG A CA 1
ATOM 1307 C C . ARG A 1 179 ? -4.004 0.351 14.013 1.00 76.94 179 ARG A C 1
ATOM 1309 O O . ARG A 1 179 ? -3.382 -0.621 13.601 1.00 76.94 179 ARG A O 1
ATOM 1316 N N . GLU A 1 180 ? -5.332 0.398 14.061 1.00 79.94 180 GLU A N 1
ATOM 1317 C CA . GLU A 1 180 ? -6.179 -0.705 13.603 1.00 79.94 180 GLU A CA 1
ATOM 1318 C C . GLU A 1 180 ? -6.043 -0.918 12.085 1.00 79.94 180 GLU A C 1
ATOM 1320 O O . GLU A 1 180 ? -5.896 -2.055 11.647 1.00 79.94 180 GLU A O 1
ATOM 1325 N N . ALA A 1 181 ? -5.990 0.148 11.278 1.00 75.75 181 ALA A N 1
ATOM 1326 C CA . ALA A 1 181 ? -5.829 0.058 9.822 1.00 75.75 181 ALA A CA 1
ATOM 1327 C C . ALA A 1 181 ? -4.507 -0.609 9.410 1.00 75.75 181 ALA A C 1
ATOM 1329 O O . ALA A 1 181 ? -4.493 -1.459 8.517 1.00 75.75 181 ALA A O 1
ATOM 1330 N N . LEU A 1 182 ? -3.398 -0.243 10.063 1.00 75.62 182 LEU A N 1
ATOM 1331 C CA . LEU A 1 182 ? -2.095 -0.881 9.851 1.00 75.62 182 LEU A CA 1
ATOM 1332 C C . LEU A 1 182 ? -2.065 -2.302 10.435 1.00 75.62 182 LEU A C 1
ATOM 1334 O O . LEU A 1 182 ? -1.550 -3.229 9.806 1.00 75.62 182 LEU A O 1
ATOM 1338 N N . GLY A 1 183 ? -2.645 -2.478 11.623 1.00 74.38 183 GLY A N 1
ATOM 1339 C CA . GLY A 1 183 ? -2.689 -3.735 12.366 1.00 74.38 183 GLY A CA 1
ATOM 1340 C C . GLY A 1 183 ? -3.494 -4.842 11.685 1.00 74.38 183 GLY A C 1
ATOM 1341 O O . GLY A 1 183 ? -3.213 -6.010 11.932 1.00 74.38 183 GLY A O 1
ATOM 1342 N N . LEU A 1 184 ? -4.418 -4.503 10.776 1.00 72.00 184 LEU A N 1
ATOM 1343 C CA . LEU A 1 184 ? -5.148 -5.484 9.962 1.00 72.00 184 LEU A CA 1
ATOM 1344 C C . LEU A 1 184 ? -4.225 -6.401 9.145 1.00 72.00 184 LEU A C 1
ATOM 1346 O O . LEU A 1 184 ? -4.589 -7.548 8.893 1.00 72.00 184 LEU A O 1
ATOM 1350 N N . PHE A 1 185 ? -3.066 -5.900 8.705 1.00 67.00 185 PHE A N 1
ATOM 1351 C CA . PHE A 1 185 ? -2.222 -6.610 7.736 1.00 67.00 185 PHE A CA 1
ATOM 1352 C C . PHE A 1 185 ? -0.745 -6.686 8.109 1.00 67.00 185 PHE A C 1
ATOM 1354 O O . PHE A 1 185 ? -0.039 -7.529 7.569 1.00 67.00 185 PHE A O 1
ATOM 1361 N N . ALA A 1 186 ? -0.267 -5.834 9.014 1.00 62.34 186 ALA A N 1
ATOM 1362 C CA . ALA A 1 186 ? 1.149 -5.768 9.356 1.00 62.34 186 ALA A CA 1
ATOM 1363 C C . ALA A 1 186 ? 1.536 -6.568 10.617 1.00 62.34 186 ALA A C 1
ATOM 1365 O O . ALA A 1 186 ? 2.616 -6.333 11.148 1.00 62.34 186 ALA A O 1
ATOM 1366 N N . SER A 1 187 ? 0.673 -7.479 11.107 1.00 58.09 187 SER A N 1
ATOM 1367 C CA . SER A 1 187 ? 0.888 -8.318 12.309 1.00 58.09 187 SER A CA 1
ATOM 1368 C C . SER A 1 187 ? 1.621 -7.579 13.432 1.00 58.09 187 SER A C 1
ATOM 1370 O O . SER A 1 187 ? 2.621 -8.050 13.971 1.00 58.09 187 SER A O 1
ATOM 1372 N N . ILE A 1 188 ? 1.170 -6.362 13.734 1.00 53.78 188 ILE A N 1
ATOM 1373 C CA . ILE A 1 188 ? 1.848 -5.519 14.705 1.00 53.78 188 ILE A CA 1
ATOM 1374 C C . ILE A 1 188 ? 1.216 -5.786 16.067 1.00 53.78 188 ILE A C 1
ATOM 1376 O O . ILE A 1 188 ? 0.082 -5.370 16.309 1.00 53.78 188 ILE A O 1
ATOM 1380 N N . ASP A 1 189 ? 1.973 -6.385 16.985 1.00 46.38 189 ASP A N 1
ATOM 1381 C CA . ASP A 1 189 ? 1.701 -6.234 18.415 1.00 46.38 189 ASP A CA 1
ATOM 1382 C C . ASP A 1 189 ? 1.994 -4.778 18.807 1.00 46.38 189 ASP A C 1
ATOM 1384 O O . ASP A 1 189 ? 3.074 -4.397 19.265 1.00 46.38 189 ASP A O 1
ATOM 1388 N N . LEU A 1 190 ? 1.013 -3.908 18.563 1.00 50.09 190 LEU A N 1
ATOM 1389 C CA . LEU A 1 190 ? 1.032 -2.502 18.976 1.00 50.09 190 LEU A CA 1
ATOM 1390 C C . LEU A 1 190 ? 0.759 -2.327 20.478 1.00 50.09 190 LEU A C 1
ATOM 1392 O O . LEU A 1 190 ? 0.678 -1.192 20.942 1.00 50.09 190 LEU A O 1
ATOM 1396 N N . GLN A 1 191 ? 0.623 -3.426 21.229 1.00 40.41 191 GLN A N 1
ATOM 1397 C CA . GLN A 1 191 ? 0.356 -3.422 22.670 1.00 40.41 191 GLN A CA 1
ATOM 1398 C C . GLN A 1 191 ? 1.616 -3.464 23.552 1.00 40.41 191 GLN A C 1
ATOM 1400 O O . GLN A 1 191 ? 1.507 -3.223 24.751 1.00 40.41 191 GLN A O 1
ATOM 1405 N N . SER A 1 192 ? 2.813 -3.700 23.004 1.00 43.69 192 SER A N 1
ATOM 1406 C CA . SER A 1 192 ? 4.022 -3.859 23.828 1.00 43.69 192 SER A CA 1
ATOM 1407 C C . SER A 1 192 ? 4.652 -2.522 24.239 1.00 43.69 192 SER A C 1
ATOM 1409 O O . SER A 1 192 ? 5.698 -2.122 23.727 1.00 43.69 192 SER A O 1
ATOM 1411 N N . THR A 1 193 ? 4.008 -1.822 25.172 1.00 44.69 193 THR A N 1
ATOM 1412 C CA . THR A 1 193 ? 4.654 -0.830 26.048 1.00 44.69 193 THR A CA 1
ATOM 1413 C C . THR A 1 193 ? 4.145 -0.992 27.478 1.00 44.69 193 THR A C 1
ATOM 1415 O O . THR A 1 193 ? 3.441 -0.125 27.996 1.00 44.69 193 THR A O 1
ATOM 1418 N N . ARG A 1 194 ? 4.445 -2.136 28.092 1.00 43.50 194 ARG A N 1
ATOM 1419 C CA . ARG A 1 194 ? 4.543 -2.352 29.545 1.00 43.50 194 ARG A CA 1
ATOM 1420 C C . ARG A 1 194 ? 4.898 -3.822 29.748 1.00 43.50 194 ARG A C 1
ATOM 1422 O O . ARG A 1 194 ? 4.134 -4.643 29.270 1.00 43.50 194 ARG A O 1
ATOM 1429 N N . GLU A 1 195 ? 6.023 -4.075 30.421 1.00 43.78 195 GLU A N 1
ATOM 1430 C CA . GLU A 1 195 ? 6.473 -5.340 31.057 1.00 43.78 195 GLU A CA 1
ATOM 1431 C C . GLU A 1 195 ? 7.918 -5.790 30.752 1.00 43.78 195 GLU A C 1
ATOM 1433 O O . GLU A 1 195 ? 8.309 -6.854 31.203 1.00 43.78 195 GLU A O 1
ATOM 1438 N N . ASP A 1 196 ? 8.774 -4.960 30.141 1.00 41.78 196 ASP A N 1
ATOM 1439 C CA . ASP A 1 196 ? 10.224 -5.263 30.063 1.00 41.78 196 ASP A CA 1
ATOM 1440 C C . ASP A 1 196 ? 11.081 -4.578 31.158 1.00 41.78 196 ASP A C 1
ATOM 1442 O O . ASP A 1 196 ? 12.306 -4.565 31.059 1.00 41.78 196 ASP A O 1
ATOM 1446 N N . GLU A 1 197 ? 10.482 -4.006 32.213 1.00 48.12 197 GLU A N 1
ATOM 1447 C CA . GLU A 1 197 ? 11.247 -3.381 33.318 1.00 48.12 197 GLU A CA 1
ATOM 1448 C C . GLU A 1 197 ? 11.343 -4.217 34.608 1.00 48.12 197 GLU A C 1
ATOM 1450 O O . GLU A 1 197 ? 12.183 -3.891 35.443 1.00 48.12 197 GLU A O 1
ATOM 1455 N N . ASP A 1 198 ? 10.593 -5.316 34.771 1.00 45.47 198 ASP A N 1
ATOM 1456 C CA . ASP A 1 198 ? 10.594 -6.071 36.044 1.00 45.47 198 ASP A CA 1
ATOM 1457 C C . ASP A 1 198 ? 11.384 -7.395 36.039 1.00 45.47 198 ASP A C 1
ATOM 1459 O O . ASP A 1 198 ? 11.694 -7.907 37.113 1.00 45.47 198 ASP A O 1
ATOM 1463 N N . ASP A 1 199 ? 11.821 -7.922 34.889 1.00 43.84 199 ASP A N 1
ATOM 1464 C CA . ASP A 1 199 ? 12.522 -9.226 34.846 1.00 43.84 199 ASP A CA 1
ATOM 1465 C C . ASP A 1 199 ? 14.063 -9.122 34.889 1.00 43.84 199 ASP A C 1
ATOM 1467 O O . ASP A 1 199 ? 14.789 -10.093 34.681 1.00 43.84 199 ASP A O 1
ATOM 1471 N N . ALA A 1 200 ? 14.589 -7.931 35.200 1.00 46.72 200 ALA A N 1
ATOM 1472 C CA . ALA A 1 200 ? 16.017 -7.707 35.444 1.00 46.72 200 ALA A CA 1
ATOM 1473 C C . ALA A 1 200 ? 16.397 -7.683 36.942 1.00 46.72 200 ALA A C 1
ATOM 1475 O O . ALA A 1 200 ? 17.558 -7.419 37.263 1.00 46.72 200 ALA A O 1
ATOM 1476 N N . MET A 1 201 ? 15.459 -7.945 37.866 1.00 48.72 201 MET A N 1
ATOM 1477 C CA . MET A 1 201 ? 15.711 -7.926 39.320 1.00 48.72 201 MET A CA 1
ATOM 1478 C C . MET A 1 201 ? 15.082 -9.092 40.111 1.00 48.72 201 MET A C 1
ATOM 1480 O O . MET A 1 201 ? 14.689 -8.910 41.266 1.00 48.72 201 MET A O 1
ATOM 1484 N N . ALA A 1 202 ? 15.060 -10.303 39.545 1.00 43.38 202 ALA A N 1
ATOM 1485 C CA . ALA A 1 202 ? 14.768 -11.532 40.295 1.00 43.38 202 ALA A CA 1
ATOM 1486 C C . ALA A 1 202 ? 15.928 -12.537 40.241 1.00 43.38 202 ALA A C 1
ATOM 1488 O O . ALA A 1 202 ? 16.432 -12.817 39.131 1.00 43.38 202 ALA A O 1
#